Protein AF-A0A534RZV1-F1 (afdb_monomer_lite)

Structure (mmCIF, N/CA/C/O backbone):
data_AF-A0A534RZV1-F1
#
_entry.id   AF-A0A534RZV1-F1
#
loop_
_atom_site.group_PDB
_atom_site.id
_atom_site.type_symbol
_atom_site.label_atom_id
_atom_site.label_alt_id
_atom_site.label_comp_id
_atom_site.label_asym_id
_atom_site.label_entity_id
_atom_site.label_seq_id
_atom_site.pdbx_PDB_ins_code
_atom_site.Cartn_x
_atom_site.Cartn_y
_atom_site.Cartn_z
_atom_site.occupancy
_atom_site.B_iso_or_equiv
_atom_site.auth_seq_id
_atom_site.auth_comp_id
_atom_site.auth_asym_id
_atom_site.auth_atom_id
_atom_site.pdbx_PDB_model_num
ATOM 1 N N . MET A 1 1 ? -0.982 16.365 19.027 1.00 56.72 1 MET A N 1
ATOM 2 C CA . MET A 1 1 ? -0.603 15.144 18.285 1.00 56.72 1 MET A CA 1
ATOM 3 C C . MET A 1 1 ? -1.183 13.955 19.039 1.00 56.72 1 MET A C 1
ATOM 5 O O . MET A 1 1 ? -1.059 13.941 20.257 1.00 56.72 1 MET A O 1
ATOM 9 N N . GLN A 1 2 ? -1.914 13.058 18.373 1.00 68.00 2 GLN A N 1
ATOM 10 C CA . GLN A 1 2 ? -2.578 11.914 19.020 1.00 68.00 2 GLN A CA 1
ATOM 11 C C . GLN A 1 2 ? -1.588 10.750 19.176 1.00 68.00 2 GLN A C 1
ATOM 13 O O . GLN A 1 2 ? -0.713 10.591 18.329 1.00 68.00 2 GLN A O 1
ATOM 18 N N . SER A 1 3 ? -1.696 9.961 20.251 1.00 84.69 3 SER A N 1
ATOM 19 C CA . SER A 1 3 ? -0.861 8.762 20.416 1.00 84.69 3 SER A CA 1
ATOM 20 C C . SER A 1 3 ? -1.312 7.641 19.473 1.00 84.69 3 SER A C 1
ATOM 22 O O . SER A 1 3 ? -2.460 7.638 19.017 1.00 84.69 3 SER A O 1
ATOM 24 N N . LEU A 1 4 ? -0.438 6.662 19.222 1.00 84.75 4 LEU A N 1
ATOM 25 C CA . LEU A 1 4 ? -0.773 5.483 18.419 1.00 84.75 4 LEU A CA 1
ATOM 26 C C . LEU A 1 4 ? -1.978 4.733 19.004 1.00 84.75 4 LEU A C 1
ATOM 28 O O . LEU A 1 4 ? -2.911 4.394 18.285 1.00 84.75 4 LEU A O 1
ATOM 32 N N . GLU A 1 5 ? -2.000 4.536 20.322 1.00 87.44 5 GLU A N 1
ATOM 33 C CA . GLU A 1 5 ? -3.098 3.858 21.014 1.00 87.44 5 GLU A CA 1
ATOM 34 C C . GLU A 1 5 ? -4.413 4.627 20.869 1.00 87.44 5 GLU A C 1
ATOM 36 O O . GLU A 1 5 ? -5.471 4.020 20.724 1.00 87.44 5 GLU A O 1
ATOM 41 N N . THR A 1 6 ? -4.350 5.961 20.887 1.00 88.94 6 THR A N 1
ATOM 42 C CA . THR A 1 6 ? -5.527 6.820 20.706 1.00 88.94 6 THR A CA 1
ATOM 43 C C . THR A 1 6 ? -6.086 6.680 19.293 1.00 88.94 6 THR A C 1
ATOM 45 O O . THR A 1 6 ? -7.295 6.538 19.131 1.00 88.94 6 THR A O 1
ATOM 48 N N . LEU A 1 7 ? -5.216 6.677 18.278 1.00 89.25 7 LEU A N 1
ATOM 49 C CA . LEU A 1 7 ? -5.616 6.503 16.881 1.00 89.25 7 LEU A CA 1
ATOM 50 C C . LEU A 1 7 ? -6.242 5.130 16.636 1.00 89.25 7 LEU A C 1
ATOM 52 O O . LEU A 1 7 ? -7.315 5.058 16.040 1.00 89.25 7 LEU A O 1
ATOM 56 N N . ILE A 1 8 ? -5.619 4.063 17.142 1.00 92.00 8 ILE A N 1
ATOM 57 C CA . ILE A 1 8 ? -6.137 2.695 17.010 1.00 92.00 8 ILE A CA 1
ATOM 58 C C . ILE A 1 8 ? -7.509 2.583 17.684 1.00 92.00 8 ILE A C 1
ATOM 60 O O . ILE A 1 8 ? -8.453 2.120 17.060 1.00 92.00 8 ILE A O 1
ATOM 64 N N . ARG A 1 9 ? -7.664 3.073 18.923 1.00 91.94 9 ARG A N 1
ATOM 65 C CA . ARG A 1 9 ? -8.949 3.018 19.650 1.00 91.94 9 ARG A CA 1
ATOM 66 C C . ARG A 1 9 ? -10.064 3.845 19.013 1.00 91.94 9 ARG A C 1
ATOM 68 O O . ARG A 1 9 ? -11.230 3.561 19.258 1.00 91.94 9 ARG A O 1
ATOM 75 N N . ALA A 1 10 ? -9.715 4.887 18.263 1.00 93.88 10 ALA A N 1
ATOM 76 C CA . ALA A 1 10 ? -10.667 5.757 17.578 1.00 93.88 10 ALA A CA 1
ATOM 77 C C . ALA A 1 10 ? -11.030 5.273 16.163 1.00 93.88 10 ALA A C 1
ATOM 79 O O . ALA A 1 10 ? -11.755 5.982 15.465 1.00 93.88 10 ALA A O 1
ATOM 80 N N . SER A 1 11 ? -10.502 4.122 15.737 1.00 96.38 11 SER A N 1
ATOM 81 C CA . SER A 1 11 ? -10.675 3.577 14.391 1.00 96.38 11 SER A CA 1
ATOM 82 C C . SER A 1 11 ? -11.307 2.189 14.453 1.00 96.38 11 SER A C 1
ATOM 84 O O . SER A 1 11 ? -11.124 1.457 15.424 1.00 96.38 11 SER A O 1
ATOM 86 N N . SER A 1 12 ? -12.041 1.822 13.407 1.00 97.56 12 SER A N 1
ATOM 87 C CA . SER A 1 12 ? -12.763 0.547 13.321 1.00 97.56 12 SER A CA 1
ATOM 88 C C . SER A 1 12 ? -12.210 -0.357 12.226 1.00 97.56 12 SER A C 1
ATOM 90 O O . SER A 1 12 ? -12.222 -1.582 12.370 1.00 97.56 12 SER A O 1
ATOM 92 N N . ARG A 1 13 ? -11.733 0.221 11.115 1.00 98.38 13 ARG A N 1
ATOM 93 C CA . ARG A 1 13 ? -11.279 -0.540 9.951 1.00 98.38 13 ARG A CA 1
ATOM 94 C C . ARG A 1 13 ? -10.118 0.159 9.248 1.00 98.38 13 ARG A C 1
ATOM 96 O O . ARG A 1 13 ? -10.266 1.266 8.738 1.00 98.38 13 ARG A O 1
ATOM 103 N N . ALA A 1 14 ? -8.974 -0.509 9.173 1.00 98.31 14 ALA A N 1
ATOM 104 C CA . ALA A 1 14 ? -7.764 0.046 8.578 1.00 98.31 14 ALA A CA 1
ATOM 105 C C . ALA A 1 14 ? -7.584 -0.356 7.105 1.00 98.31 14 ALA A C 1
ATOM 107 O O . ALA A 1 14 ? -7.805 -1.508 6.742 1.00 98.31 14 ALA A O 1
ATOM 108 N N . LEU A 1 15 ? -7.114 0.568 6.271 1.00 98.56 15 LEU A N 1
ATOM 109 C CA . LEU A 1 15 ? -6.465 0.264 4.999 1.00 98.56 15 LEU A CA 1
ATOM 110 C C . LEU A 1 15 ? -4.953 0.219 5.245 1.00 98.56 15 LEU A C 1
ATOM 112 O O . LEU A 1 15 ? -4.359 1.242 5.585 1.00 98.56 15 LEU A O 1
ATOM 116 N N . VAL A 1 16 ? -4.342 -0.959 5.112 1.00 98.25 16 VAL A N 1
ATOM 117 C CA . VAL A 1 16 ? -2.917 -1.184 5.399 1.00 98.25 16 VAL A CA 1
ATOM 118 C C . VAL A 1 16 ? -2.186 -1.490 4.102 1.00 98.25 16 VAL A C 1
ATOM 120 O O . VAL A 1 16 ? -2.448 -2.512 3.476 1.00 98.25 16 VAL A O 1
ATOM 123 N N . VAL A 1 17 ? -1.281 -0.603 3.702 1.00 97.81 17 VAL A N 1
ATOM 124 C CA . VAL A 1 17 ? -0.641 -0.596 2.386 1.00 97.81 17 VAL A CA 1
ATOM 125 C C . VAL A 1 17 ? 0.858 -0.828 2.531 1.00 97.81 17 VAL A C 1
ATOM 127 O O . VAL A 1 17 ? 1.519 -0.089 3.257 1.00 97.81 17 VAL A O 1
ATOM 130 N N . GLY A 1 18 ? 1.392 -1.823 1.822 1.00 95.69 18 GLY A N 1
ATOM 131 C CA . GLY A 1 18 ? 2.828 -1.917 1.555 1.00 95.69 18 GLY A CA 1
ATOM 132 C C . GLY A 1 18 ? 3.219 -0.868 0.517 1.00 95.69 18 GLY A C 1
ATOM 133 O O . GLY A 1 18 ? 2.641 -0.862 -0.568 1.00 95.69 18 GLY A O 1
ATOM 134 N N . VAL A 1 19 ? 4.110 0.060 0.865 1.00 91.44 19 VAL A N 1
ATOM 135 C CA . VAL A 1 19 ? 4.363 1.257 0.037 1.00 91.44 19 VAL A CA 1
ATOM 136 C C . VAL A 1 19 ? 5.506 1.090 -0.961 1.00 91.44 19 VAL A C 1
ATOM 138 O O . VAL A 1 19 ? 5.570 1.874 -1.904 1.00 91.44 19 VAL A O 1
ATOM 141 N N . GLY A 1 20 ? 6.345 0.069 -0.793 1.00 84.00 20 GLY A N 1
ATOM 142 C CA . GLY A 1 20 ? 7.356 -0.334 -1.760 1.00 84.00 20 GLY A CA 1
ATOM 143 C C . GLY A 1 20 ? 6.846 -1.359 -2.779 1.00 84.00 20 GLY A C 1
ATOM 144 O O . GLY A 1 20 ? 5.722 -1.869 -2.715 1.00 84.00 20 GLY A O 1
ATOM 145 N N . GLY A 1 21 ? 7.690 -1.660 -3.768 1.00 77.69 21 GLY A N 1
ATOM 146 C CA . GLY A 1 21 ? 7.374 -2.589 -4.853 1.00 77.69 21 GLY A CA 1
ATOM 147 C C . GLY A 1 21 ? 7.801 -4.043 -4.603 1.00 77.69 21 GLY A C 1
ATOM 148 O O . GLY A 1 21 ? 8.886 -4.337 -4.089 1.00 77.69 21 GLY A O 1
ATOM 149 N N . GLY A 1 22 ? 6.991 -4.990 -5.087 1.00 69.75 22 GLY A N 1
ATOM 150 C CA . GLY A 1 22 ? 7.385 -6.394 -5.239 1.00 69.75 22 GLY A CA 1
ATOM 151 C C . GLY A 1 22 ? 7.603 -7.185 -3.945 1.00 69.75 22 GLY A C 1
ATOM 152 O O . GLY A 1 22 ? 8.455 -8.077 -3.926 1.00 69.75 22 GLY A O 1
ATOM 153 N N . GLY A 1 23 ? 6.873 -6.873 -2.871 1.00 83.12 23 GLY A N 1
ATOM 154 C CA . GLY A 1 23 ? 6.861 -7.712 -1.665 1.00 83.12 23 GLY A CA 1
ATOM 155 C C . GLY A 1 23 ? 6.361 -7.047 -0.385 1.00 83.12 23 GLY A C 1
ATOM 156 O O . GLY A 1 23 ? 5.965 -7.756 0.542 1.00 83.12 23 GLY A O 1
ATOM 157 N N . ASP A 1 24 ? 6.322 -5.718 -0.329 1.00 90.81 24 ASP A N 1
ATOM 158 C CA . ASP A 1 24 ? 5.988 -4.959 0.884 1.00 90.81 24 ASP A CA 1
ATOM 159 C C . ASP A 1 24 ? 4.619 -5.291 1.469 1.00 90.81 24 ASP A C 1
ATOM 161 O O . ASP A 1 24 ? 4.426 -5.243 2.684 1.00 90.81 24 ASP A O 1
ATOM 165 N N . VAL A 1 25 ? 3.683 -5.724 0.622 1.00 93.50 25 VAL A N 1
ATOM 166 C CA . VAL A 1 25 ? 2.371 -6.238 1.029 1.00 93.50 25 VAL A CA 1
ATOM 167 C C . VAL A 1 25 ? 2.466 -7.349 2.094 1.00 93.50 25 VAL A C 1
ATOM 169 O O . VAL A 1 25 ? 1.595 -7.469 2.958 1.00 93.50 25 VAL A O 1
ATOM 172 N N . VAL A 1 26 ? 3.548 -8.136 2.105 1.00 92.19 26 VAL A N 1
ATOM 173 C CA . VAL A 1 26 ? 3.800 -9.167 3.126 1.00 92.19 26 VAL A CA 1
ATOM 174 C C . VAL A 1 26 ? 4.173 -8.536 4.470 1.00 92.19 26 VAL A C 1
ATOM 176 O O . VAL A 1 26 ? 3.662 -8.957 5.509 1.00 92.19 26 VAL A O 1
ATOM 179 N N . GLY A 1 27 ? 5.023 -7.504 4.467 1.00 90.75 27 GLY A N 1
ATOM 180 C CA . GLY A 1 27 ? 5.346 -6.736 5.674 1.00 90.75 27 GLY A CA 1
ATOM 181 C C . GLY A 1 27 ? 4.128 -5.977 6.203 1.00 90.75 27 GLY A C 1
ATOM 182 O O . GLY A 1 27 ? 3.857 -5.982 7.406 1.00 90.75 27 GLY A O 1
ATOM 183 N N . ALA A 1 28 ? 3.322 -5.420 5.298 1.00 95.25 28 ALA A N 1
ATOM 184 C CA . ALA A 1 28 ? 2.056 -4.778 5.621 1.00 95.25 28 ALA A CA 1
ATOM 185 C C . ALA A 1 28 ? 1.073 -5.739 6.308 1.00 95.25 28 ALA A C 1
ATOM 187 O O . ALA A 1 28 ? 0.410 -5.343 7.270 1.00 95.25 28 ALA A O 1
ATOM 188 N N . LEU A 1 29 ? 1.025 -7.017 5.901 1.00 96.12 29 LEU A N 1
ATOM 189 C CA . LEU A 1 29 ? 0.179 -8.019 6.556 1.00 96.12 29 LEU A CA 1
ATOM 190 C C . LEU A 1 29 ? 0.541 -8.200 8.037 1.00 96.12 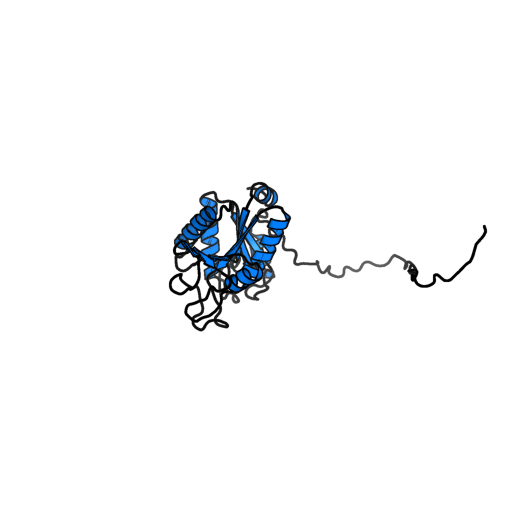29 LEU A C 1
ATOM 192 O O . LEU A 1 29 ? -0.363 -8.354 8.858 1.00 96.12 29 LEU A O 1
ATOM 196 N N . ALA A 1 30 ? 1.824 -8.156 8.410 1.00 94.19 30 ALA A N 1
ATOM 197 C CA . ALA A 1 30 ? 2.225 -8.279 9.813 1.00 94.19 30 ALA A CA 1
ATOM 198 C C . ALA A 1 30 ? 1.620 -7.153 10.671 1.00 94.19 30 ALA A C 1
ATOM 200 O O . ALA A 1 30 ? 1.046 -7.416 11.732 1.00 94.19 30 ALA A O 1
ATOM 201 N N . THR A 1 31 ? 1.663 -5.911 10.179 1.00 94.25 31 THR A N 1
ATOM 202 C CA . THR A 1 31 ? 1.007 -4.776 10.842 1.00 94.25 31 THR A CA 1
ATOM 203 C C . THR A 1 31 ? -0.514 -4.906 10.819 1.00 94.25 31 THR A C 1
ATOM 205 O O . THR A 1 31 ? -1.166 -4.640 11.827 1.00 94.25 31 THR A O 1
ATOM 208 N N . ALA A 1 32 ? -1.098 -5.361 9.712 1.00 96.69 32 ALA A N 1
ATOM 209 C CA . ALA A 1 32 ? -2.539 -5.566 9.612 1.00 96.69 32 ALA A CA 1
ATOM 210 C C . ALA A 1 32 ? -3.051 -6.584 10.647 1.00 96.69 32 ALA A C 1
ATOM 212 O O . ALA A 1 32 ? -4.044 -6.326 11.323 1.00 96.69 32 ALA A O 1
ATOM 213 N N . ARG A 1 33 ? -2.325 -7.691 10.855 1.00 96.75 33 ARG A N 1
ATOM 214 C CA . ARG A 1 33 ? -2.636 -8.688 11.895 1.00 96.75 33 ARG A CA 1
ATOM 215 C C . ARG A 1 33 ? -2.477 -8.142 13.308 1.00 96.75 33 ARG A C 1
ATOM 217 O O . ARG A 1 33 ? -3.237 -8.521 14.194 1.00 96.75 33 ARG A O 1
ATOM 224 N N . PHE A 1 34 ? -1.533 -7.229 13.532 1.00 95.06 34 PHE A N 1
ATOM 225 C CA . PHE A 1 34 ? -1.444 -6.522 14.808 1.00 95.06 34 PHE A CA 1
ATOM 226 C C . PHE A 1 34 ? -2.671 -5.627 15.055 1.00 95.06 34 PHE A C 1
ATOM 228 O O . PHE A 1 34 ? -3.230 -5.650 16.149 1.00 95.06 34 PHE A O 1
ATOM 235 N N . LEU A 1 35 ? -3.137 -4.884 14.046 1.00 96.19 35 LEU A N 1
ATOM 236 C CA . LEU A 1 35 ? -4.351 -4.066 14.170 1.00 96.19 35 LEU A CA 1
ATOM 237 C C . LEU A 1 35 ? -5.606 -4.926 14.371 1.00 96.19 35 LEU A C 1
ATOM 239 O O . LEU A 1 35 ? -6.456 -4.577 15.189 1.00 96.19 35 LEU A O 1
ATOM 243 N N . GLU A 1 36 ? -5.681 -6.075 13.697 1.00 96.94 36 GLU A N 1
ATOM 244 C CA . GLU A 1 36 ? -6.723 -7.083 13.914 1.00 96.94 36 GLU A CA 1
ATOM 245 C C . GLU A 1 36 ? -6.715 -7.609 15.350 1.00 96.94 36 GLU A C 1
ATOM 247 O O . GLU A 1 36 ? -7.757 -7.644 16.002 1.00 96.94 36 GLU A O 1
ATOM 252 N N . PHE A 1 37 ? -5.537 -7.928 15.891 1.00 96.38 37 PHE A N 1
ATOM 253 C CA . PHE A 1 37 ? -5.381 -8.297 17.298 1.00 96.38 37 PHE A CA 1
ATOM 254 C C . PHE A 1 37 ? -5.849 -7.181 18.252 1.00 96.38 37 PHE A C 1
ATOM 256 O O . PHE A 1 37 ? -6.392 -7.462 19.319 1.00 96.38 37 PHE A O 1
ATOM 263 N N . CYS A 1 38 ? -5.691 -5.913 17.865 1.00 95.75 38 CYS A N 1
ATOM 264 C CA . CYS A 1 38 ? -6.224 -4.763 18.598 1.00 95.75 38 CYS A CA 1
ATOM 265 C C . CYS A 1 38 ? -7.735 -4.523 18.399 1.00 95.75 38 CYS A C 1
ATOM 267 O O . CYS A 1 38 ? -8.274 -3.605 19.019 1.00 95.75 38 CYS A O 1
ATOM 269 N N . GLY A 1 39 ? -8.419 -5.339 17.591 1.00 96.69 39 GLY A N 1
ATOM 270 C CA . GLY A 1 39 ? -9.870 -5.311 17.390 1.00 96.69 39 GLY A CA 1
ATOM 271 C C . GLY A 1 39 ? -10.350 -4.571 16.139 1.00 96.69 39 GLY A C 1
ATOM 272 O O . GLY A 1 39 ? -11.553 -4.354 16.010 1.00 96.69 39 GLY A O 1
ATOM 273 N N . LEU A 1 40 ? -9.456 -4.173 15.229 1.00 97.81 40 LEU A N 1
ATOM 274 C CA . LEU A 1 40 ? -9.828 -3.480 13.992 1.00 97.81 40 LEU A CA 1
ATOM 275 C C . LEU A 1 40 ? -10.049 -4.483 12.854 1.00 97.81 40 LEU A C 1
ATOM 277 O O . LEU A 1 40 ? -9.298 -5.441 12.695 1.00 97.81 40 LEU A O 1
ATOM 281 N N . GLY A 1 41 ? -11.023 -4.222 11.985 1.00 98.06 41 GLY A N 1
ATOM 282 C CA . GLY A 1 41 ? -11.022 -4.848 10.661 1.00 98.06 41 GLY A CA 1
ATOM 283 C C . GLY A 1 41 ? -9.880 -4.290 9.807 1.00 98.06 41 GLY A C 1
ATOM 284 O O . GLY A 1 41 ? -9.393 -3.187 10.060 1.00 98.06 41 GLY A O 1
ATOM 285 N N . PHE A 1 42 ? -9.477 -4.993 8.750 1.00 98.19 42 PHE A N 1
ATOM 286 C CA . PHE A 1 42 ? -8.527 -4.426 7.795 1.00 98.19 42 PHE A CA 1
ATOM 287 C C . PHE A 1 42 ? -8.839 -4.783 6.342 1.00 98.19 42 PHE A C 1
ATOM 289 O O . PHE A 1 42 ? -9.524 -5.766 6.049 1.00 98.19 42 PHE A O 1
ATOM 296 N N . VAL A 1 43 ? -8.324 -3.951 5.441 1.00 98.44 43 VAL A N 1
ATOM 297 C CA . VAL A 1 43 ? -8.087 -4.262 4.032 1.00 98.44 43 VAL A CA 1
ATOM 298 C C . VAL A 1 43 ? -6.592 -4.141 3.792 1.00 98.44 43 VAL A C 1
ATOM 300 O O . VAL A 1 43 ? -5.974 -3.159 4.202 1.00 98.44 43 VAL A O 1
ATOM 303 N N . LEU A 1 44 ? -6.016 -5.156 3.158 1.00 98.38 44 LEU A N 1
ATOM 304 C CA . LEU A 1 44 ? -4.617 -5.144 2.762 1.00 98.38 44 LEU A CA 1
ATOM 305 C C . LEU A 1 44 ? -4.482 -4.482 1.390 1.00 98.38 44 LEU A C 1
ATOM 307 O O . LEU A 1 44 ? -5.346 -4.655 0.529 1.00 98.38 44 LEU A O 1
ATOM 311 N N . GLY A 1 45 ? -3.390 -3.761 1.182 1.00 97.62 45 GLY A N 1
ATOM 312 C CA . GLY A 1 45 ? -3.032 -3.190 -0.102 1.00 97.62 45 GLY A CA 1
ATOM 313 C C . GLY A 1 45 ? -1.533 -3.196 -0.355 1.00 97.62 45 GLY A C 1
ATOM 314 O O . GLY A 1 45 ? -0.726 -3.401 0.555 1.00 97.62 45 GLY A O 1
ATOM 315 N N . GLY A 1 46 ? -1.179 -2.942 -1.603 1.00 95.94 46 GLY A N 1
ATOM 316 C CA . GLY A 1 46 ? 0.187 -2.794 -2.071 1.00 95.94 46 GLY A CA 1
ATOM 317 C C . GLY A 1 46 ? 0.236 -1.971 -3.351 1.00 95.94 46 GLY A C 1
ATOM 318 O O . GLY A 1 46 ? -0.782 -1.443 -3.818 1.00 95.94 46 GLY A O 1
ATOM 319 N N . LEU A 1 47 ? 1.429 -1.844 -3.914 1.00 94.19 47 LEU A N 1
ATOM 320 C CA . LEU A 1 47 ? 1.624 -1.166 -5.186 1.00 94.19 47 LEU A CA 1
ATOM 321 C C . LEU A 1 47 ? 1.435 -2.126 -6.351 1.00 94.19 47 LEU A C 1
ATOM 323 O O . LEU A 1 47 ? 1.804 -3.291 -6.280 1.00 94.19 47 LEU A O 1
ATOM 327 N N . SER A 1 48 ? 0.953 -1.610 -7.478 1.00 91.81 48 SER A N 1
ATOM 328 C CA . SER A 1 48 ? 0.943 -2.332 -8.752 1.00 91.81 48 SER A CA 1
ATOM 329 C C . SER A 1 48 ? 2.345 -2.467 -9.351 1.00 91.81 48 SER A C 1
ATOM 331 O O . SER A 1 48 ? 2.563 -2.144 -10.509 1.00 91.81 48 SER A O 1
ATOM 333 N N . TRP A 1 49 ? 3.331 -2.929 -8.587 1.00 87.38 49 TRP A N 1
ATOM 334 C CA . TRP A 1 49 ? 4.734 -2.912 -8.987 1.00 87.38 49 TRP A CA 1
ATOM 335 C C . TRP A 1 49 ? 5.354 -4.302 -8.939 1.00 87.38 49 TRP A C 1
ATOM 337 O O . TRP A 1 49 ? 5.485 -4.893 -7.869 1.00 87.38 49 TRP A O 1
ATOM 347 N N . GLU A 1 50 ? 5.868 -4.757 -10.083 1.00 82.88 50 GLU A N 1
ATOM 348 C CA . GLU A 1 50 ? 6.612 -6.014 -10.174 1.00 82.88 50 GLU A CA 1
ATOM 349 C C . GLU A 1 50 ? 8.094 -5.818 -10.503 1.00 82.88 50 GLU A C 1
ATOM 351 O O . GLU A 1 50 ? 8.514 -4.864 -11.173 1.00 82.88 50 GLU A O 1
ATOM 356 N N . ARG A 1 51 ? 8.914 -6.733 -9.974 1.00 73.38 51 ARG A N 1
ATOM 357 C CA . ARG A 1 51 ? 10.378 -6.691 -10.100 1.00 73.38 51 ARG A CA 1
ATOM 358 C C . ARG A 1 51 ? 10.826 -7.328 -11.413 1.00 73.38 51 ARG A C 1
ATOM 360 O O . ARG A 1 51 ? 10.229 -8.289 -11.885 1.00 73.38 51 ARG A O 1
ATOM 367 N N . ASN A 1 52 ? 11.969 -6.872 -11.929 1.00 59.81 52 ASN A N 1
ATOM 368 C CA . ASN A 1 52 ? 12.578 -7.375 -13.174 1.00 59.81 52 ASN A CA 1
ATOM 369 C C . ASN A 1 52 ? 12.863 -8.892 -13.152 1.00 59.81 52 ASN A C 1
ATOM 371 O O . ASN A 1 52 ? 12.957 -9.540 -14.184 1.00 59.81 52 ASN A O 1
ATOM 375 N N . VAL A 1 53 ? 13.002 -9.478 -11.958 1.00 62.12 53 VAL A N 1
ATOM 376 C CA . VAL A 1 53 ? 13.187 -10.929 -11.789 1.00 62.12 53 VAL A CA 1
ATOM 377 C C . VAL A 1 53 ? 11.945 -11.716 -12.227 1.00 62.12 53 VAL A C 1
ATOM 379 O O . VAL A 1 53 ? 12.072 -12.848 -12.685 1.00 62.12 53 VAL A O 1
ATOM 382 N N . TYR A 1 54 ? 10.759 -11.124 -12.084 1.00 59.22 54 TYR A N 1
ATOM 383 C CA . TYR A 1 54 ? 9.479 -11.775 -12.349 1.00 59.22 54 TYR A CA 1
ATOM 384 C C . TYR A 1 54 ? 8.803 -11.268 -13.620 1.00 59.22 54 TYR A C 1
ATOM 386 O O . TYR A 1 54 ? 8.058 -12.027 -14.237 1.00 59.22 54 TYR A O 1
ATOM 394 N N . ASP A 1 55 ? 9.067 -10.024 -14.028 1.00 64.12 55 ASP A N 1
ATOM 395 C CA . ASP A 1 55 ? 8.410 -9.410 -15.176 1.00 64.12 55 ASP A CA 1
ATOM 396 C C . ASP A 1 55 ? 9.417 -8.808 -16.176 1.00 64.12 55 ASP A C 1
ATOM 398 O O . ASP A 1 55 ? 10.285 -8.031 -15.770 1.00 64.12 55 ASP A O 1
ATOM 402 N N . PRO A 1 56 ? 9.287 -9.111 -17.486 1.00 65.81 56 PRO A N 1
ATOM 403 C CA . PRO A 1 56 ? 10.143 -8.553 -18.536 1.00 65.81 56 PRO A CA 1
ATOM 404 C C . PRO A 1 56 ? 10.052 -7.023 -18.703 1.00 65.81 56 PRO A C 1
ATOM 406 O O . PRO A 1 56 ? 10.906 -6.440 -19.368 1.00 65.81 56 PRO A O 1
ATOM 409 N N . SER A 1 57 ? 9.042 -6.361 -18.133 1.00 73.62 57 SER A N 1
ATOM 410 C CA . SER A 1 57 ? 8.844 -4.908 -18.196 1.00 73.62 57 SER A CA 1
ATOM 411 C C . SER A 1 57 ? 8.831 -4.278 -16.793 1.00 73.62 57 SER A C 1
ATOM 413 O O . SER A 1 57 ? 7.797 -3.754 -16.393 1.00 73.62 57 SER A O 1
ATOM 415 N N . PRO A 1 58 ? 9.910 -4.303 -15.998 1.00 71.62 58 PRO A N 1
ATOM 416 C CA . PRO A 1 58 ? 9.874 -3.895 -14.587 1.00 71.62 58 PRO A CA 1
ATOM 417 C C . PRO A 1 58 ? 9.280 -2.499 -14.354 1.00 71.62 58 PRO A C 1
ATOM 419 O O . PRO A 1 58 ? 9.463 -1.599 -15.173 1.00 71.62 58 PRO A O 1
ATOM 422 N N . GLY A 1 59 ? 8.614 -2.308 -13.213 1.00 80.69 59 GLY A N 1
ATOM 423 C CA . GLY A 1 59 ? 8.084 -1.002 -12.811 1.00 80.69 59 GLY A CA 1
ATOM 424 C C . GLY A 1 59 ? 6.601 -1.006 -12.432 1.00 80.69 59 GLY A C 1
ATOM 425 O O . GLY A 1 59 ? 5.974 -2.069 -12.375 1.00 80.69 59 GLY A O 1
ATOM 426 N N . PRO A 1 60 ? 6.032 0.187 -12.184 1.00 87.56 60 PRO A N 1
ATOM 427 C CA . PRO A 1 60 ? 4.635 0.333 -11.813 1.00 87.56 60 PRO A CA 1
ATOM 428 C C . PRO A 1 60 ? 3.728 0.038 -13.013 1.00 87.56 60 PRO A C 1
ATOM 430 O O . PRO A 1 60 ? 3.966 0.496 -14.133 1.00 87.56 60 PRO A O 1
ATOM 433 N N . ARG A 1 61 ? 2.662 -0.715 -12.771 1.00 91.25 61 ARG A N 1
ATOM 434 C CA . ARG A 1 61 ? 1.663 -1.148 -13.743 1.00 91.25 61 ARG A CA 1
ATOM 435 C C . ARG A 1 61 ? 0.464 -0.237 -13.702 1.00 91.25 61 ARG A C 1
ATOM 437 O O . ARG A 1 61 ? -0.061 0.071 -12.632 1.00 91.25 61 ARG A O 1
ATOM 444 N N . LYS A 1 62 ? 0.002 0.122 -14.893 1.00 94.12 62 LYS A N 1
ATOM 445 C CA . LYS A 1 62 ? -1.245 0.849 -15.063 1.00 94.12 62 LYS A CA 1
ATOM 446 C C . LYS A 1 62 ? -2.411 -0.121 -15.064 1.00 94.12 62 LYS A C 1
ATOM 448 O O . LYS A 1 62 ? -2.258 -1.319 -15.320 1.00 94.12 62 LYS A O 1
ATOM 453 N N . LEU A 1 63 ? -3.605 0.427 -14.874 1.00 94.94 63 LEU A N 1
ATOM 454 C CA . LEU A 1 63 ? -4.838 -0.336 -15.026 1.00 94.94 63 LEU A CA 1
ATOM 455 C C . LEU A 1 63 ? -4.960 -0.963 -16.427 1.00 94.94 63 LEU A C 1
ATOM 457 O O . LEU A 1 63 ? -5.451 -2.079 -16.547 1.00 94.94 63 LEU A O 1
ATOM 461 N N . SER A 1 64 ? -4.480 -0.273 -17.470 1.00 94.19 64 SER A N 1
ATOM 462 C CA . SER A 1 64 ? -4.474 -0.783 -18.850 1.00 94.19 64 SER A CA 1
ATOM 463 C C . SER A 1 64 ? -3.661 -2.058 -19.026 1.00 94.19 64 SER A C 1
ATOM 465 O O . SER A 1 64 ? -3.967 -2.828 -19.925 1.00 94.19 64 SER A O 1
ATOM 467 N N . ASP A 1 65 ? -2.665 -2.266 -18.165 1.00 93.12 65 ASP A N 1
ATOM 468 C CA . ASP A 1 65 ? -1.698 -3.358 -18.264 1.00 93.12 65 ASP A CA 1
ATOM 469 C C . ASP A 1 65 ? -2.060 -4.511 -17.311 1.00 93.12 65 ASP A C 1
ATOM 471 O O . ASP A 1 65 ? -1.237 -5.392 -17.044 1.00 93.12 65 ASP A O 1
ATOM 475 N N . THR A 1 66 ? -3.264 -4.465 -16.727 1.00 94.38 66 THR A N 1
ATOM 476 C CA . THR A 1 66 ? -3.705 -5.318 -15.622 1.00 94.38 66 THR A CA 1
ATOM 477 C C . THR A 1 66 ? -5.029 -6.008 -15.950 1.00 94.38 66 THR A C 1
ATOM 479 O O . THR A 1 66 ? -5.996 -5.390 -16.391 1.00 94.38 66 THR A O 1
ATOM 482 N N . ARG A 1 67 ? -5.106 -7.312 -15.673 1.00 95.81 67 ARG A N 1
ATOM 483 C CA . ARG A 1 67 ? -6.262 -8.175 -15.945 1.00 95.81 67 ARG A CA 1
ATOM 484 C C . ARG A 1 67 ? -6.912 -8.686 -14.665 1.00 95.81 67 ARG A C 1
ATOM 486 O O . ARG A 1 67 ? -6.258 -8.846 -13.638 1.00 95.81 67 ARG A O 1
ATOM 493 N N . ASN A 1 68 ? -8.200 -9.021 -14.769 1.00 96.38 68 ASN A N 1
ATOM 494 C CA . ASN A 1 68 ? -9.008 -9.667 -13.725 1.00 96.38 68 ASN A CA 1
ATOM 495 C C . ASN A 1 68 ? -9.069 -8.895 -12.399 1.00 96.38 68 ASN A C 1
ATOM 497 O O . ASN A 1 68 ? -8.992 -9.485 -11.325 1.00 96.38 68 ASN A O 1
ATOM 501 N N . VAL A 1 69 ? -9.235 -7.577 -12.458 1.00 97.44 69 VAL A N 1
ATOM 502 C CA . VAL A 1 69 ? -9.358 -6.711 -11.275 1.00 97.44 69 VAL A CA 1
ATOM 503 C C . VAL A 1 69 ? -10.752 -6.107 -11.170 1.00 97.44 69 VAL A C 1
ATOM 505 O O . VAL A 1 69 ? -11.479 -6.011 -12.160 1.00 97.44 69 VAL A O 1
ATOM 508 N N . ARG A 1 70 ? -11.145 -5.696 -9.963 1.00 98.19 70 ARG A N 1
ATOM 509 C CA . ARG A 1 70 ? -12.346 -4.881 -9.750 1.00 98.19 70 ARG A CA 1
ATOM 510 C C . ARG A 1 70 ? -11.935 -3.428 -9.555 1.00 98.19 70 ARG A C 1
ATOM 512 O O . ARG A 1 70 ? -11.266 -3.088 -8.588 1.00 98.19 70 ARG A O 1
ATOM 519 N N . ILE A 1 71 ? -12.330 -2.577 -10.489 1.00 98.25 71 ILE A N 1
ATOM 520 C CA . ILE A 1 71 ? -11.909 -1.175 -10.528 1.00 98.25 71 ILE A CA 1
ATOM 521 C C . ILE A 1 71 ? -12.684 -0.375 -9.477 1.00 98.25 71 ILE A C 1
ATOM 523 O O . ILE A 1 71 ? -13.908 -0.478 -9.420 1.00 98.25 71 ILE A O 1
ATOM 527 N N . LEU A 1 72 ? -11.971 0.417 -8.672 1.00 98.12 72 LEU A N 1
ATOM 528 C CA . LEU A 1 72 ? -12.562 1.441 -7.799 1.00 98.12 72 LEU A CA 1
ATOM 529 C C . LEU A 1 72 ? -12.319 2.839 -8.383 1.00 98.12 72 LEU A C 1
ATOM 531 O O . LEU A 1 72 ? -13.211 3.679 -8.414 1.00 98.12 72 LEU A O 1
ATOM 535 N N . HIS A 1 73 ? -11.105 3.063 -8.885 1.00 98.12 73 HIS A N 1
ATOM 536 C CA . HIS A 1 73 ? -10.610 4.315 -9.442 1.00 98.12 73 HIS A CA 1
ATOM 537 C C . HIS A 1 73 ? -9.549 4.019 -10.525 1.00 98.12 73 HIS A C 1
ATOM 539 O O . HIS A 1 73 ? -8.901 2.972 -10.451 1.00 98.12 73 HIS A O 1
ATOM 545 N N . PRO A 1 74 ? -9.280 4.918 -11.495 1.00 97.19 74 PRO A N 1
ATOM 546 C CA . PRO A 1 74 ? -8.195 4.731 -12.466 1.00 97.19 74 PRO A CA 1
ATOM 547 C C . PRO A 1 74 ? -6.811 4.451 -11.860 1.00 97.19 74 PRO A C 1
ATOM 549 O O . PRO A 1 74 ? -5.991 3.829 -12.523 1.00 97.19 74 PRO A O 1
ATOM 552 N N . PHE A 1 75 ? -6.575 4.873 -10.611 1.00 97.62 75 PHE A N 1
ATOM 553 C CA . PHE A 1 75 ? -5.316 4.657 -9.881 1.00 97.62 75 PHE A CA 1
ATOM 554 C C . PHE A 1 75 ? -5.437 3.740 -8.650 1.00 97.62 75 PHE A C 1
ATOM 556 O O . PHE A 1 75 ? -4.496 3.634 -7.866 1.00 97.62 75 PHE A O 1
ATOM 563 N N . ALA A 1 76 ? -6.597 3.107 -8.441 1.00 97.88 76 ALA A N 1
ATOM 564 C CA . ALA A 1 76 ? -6.803 2.176 -7.334 1.00 97.88 76 ALA A CA 1
ATOM 565 C C . ALA A 1 76 ? -7.832 1.096 -7.691 1.00 97.88 76 ALA A C 1
ATOM 567 O O . ALA A 1 76 ? -8.971 1.388 -8.065 1.00 97.88 76 ALA A O 1
ATOM 568 N N . TRP A 1 77 ? -7.459 -0.171 -7.558 1.00 97.88 77 TRP A N 1
ATOM 569 C CA . TRP A 1 77 ? -8.329 -1.295 -7.907 1.00 97.88 77 TRP A CA 1
ATOM 570 C C . TRP A 1 77 ? -8.069 -2.504 -7.019 1.00 97.88 77 TRP A C 1
ATOM 572 O O . TRP A 1 77 ? -7.037 -2.617 -6.376 1.00 97.88 77 TRP A O 1
ATOM 582 N N . MET A 1 78 ? -9.019 -3.427 -6.977 1.00 98.38 78 MET A N 1
ATOM 583 C CA . MET A 1 78 ? -8.949 -4.620 -6.147 1.00 98.38 78 MET A CA 1
ATOM 584 C C . MET A 1 78 ? -8.431 -5.804 -6.963 1.00 98.38 78 MET A C 1
ATOM 586 O O . MET A 1 78 ? -9.063 -6.232 -7.936 1.00 98.38 78 MET A O 1
ATOM 590 N N . ALA A 1 79 ? -7.275 -6.320 -6.555 1.00 97.56 79 ALA A N 1
ATOM 591 C CA . ALA A 1 79 ? -6.695 -7.560 -7.034 1.00 97.56 79 ALA A CA 1
ATOM 592 C C . ALA A 1 79 ? -7.402 -8.769 -6.431 1.00 97.56 79 ALA A C 1
ATOM 594 O O . ALA A 1 79 ? -7.663 -8.843 -5.230 1.00 97.56 79 ALA A O 1
ATOM 595 N N . LYS A 1 80 ? -7.643 -9.750 -7.287 1.00 97.69 80 LYS A N 1
ATOM 596 C CA . LYS A 1 80 ? -8.117 -11.090 -6.972 1.00 97.69 80 LYS A CA 1
ATOM 597 C C . LYS A 1 80 ? -6.947 -12.070 -7.037 1.00 97.69 80 LYS A C 1
ATOM 599 O O . LYS A 1 80 ? -5.846 -11.736 -7.481 1.00 97.69 80 LYS A O 1
ATOM 604 N N . ALA A 1 81 ? -7.217 -13.310 -6.640 1.00 97.56 81 ALA A N 1
ATOM 605 C CA . ALA A 1 81 ? -6.261 -14.414 -6.711 1.00 97.56 81 ALA A CA 1
ATOM 606 C C . ALA A 1 81 ? -5.723 -14.670 -8.135 1.00 97.56 81 ALA A C 1
ATOM 608 O O . ALA A 1 81 ? -4.604 -15.154 -8.295 1.00 97.56 81 ALA A O 1
ATOM 609 N N . ASP A 1 82 ? -6.517 -14.346 -9.158 1.00 97.12 82 ASP A N 1
ATOM 610 C CA . ASP A 1 82 ? -6.229 -14.556 -10.576 1.00 97.12 82 ASP A CA 1
ATOM 611 C C . ASP A 1 82 ? -5.869 -13.269 -11.339 1.00 97.12 82 ASP A C 1
ATOM 613 O O . ASP A 1 82 ? -5.746 -13.303 -12.570 1.00 97.12 82 ASP A O 1
ATOM 617 N N . SER A 1 83 ? -5.686 -12.144 -10.636 1.00 96.56 83 SER A N 1
ATOM 618 C CA . SER A 1 83 ? -5.213 -10.906 -11.260 1.00 96.56 83 SER A CA 1
ATOM 619 C C . SER A 1 83 ? -3.771 -11.041 -11.730 1.00 96.56 83 SER A C 1
ATOM 621 O O . SER A 1 83 ? -2.925 -11.633 -11.059 1.00 96.56 83 SER A O 1
ATOM 623 N N . GLN A 1 84 ? -3.508 -10.508 -12.917 1.00 94.75 84 GLN A N 1
ATOM 624 C CA . GLN A 1 84 ? -2.230 -10.644 -13.607 1.00 94.75 84 GLN A CA 1
ATOM 625 C C . GLN A 1 84 ? -1.924 -9.382 -14.401 1.00 94.75 84 GLN A C 1
ATOM 627 O O . GLN A 1 84 ? -2.831 -8.636 -14.772 1.00 94.75 84 GLN A O 1
ATOM 632 N N . THR A 1 85 ? -0.653 -9.174 -14.705 1.00 91.56 85 THR A N 1
ATOM 633 C CA . THR A 1 85 ? -0.230 -8.256 -15.756 1.00 91.56 85 THR A CA 1
ATOM 634 C C . THR A 1 85 ? -0.651 -8.792 -17.128 1.00 91.56 85 THR A C 1
ATOM 636 O O . THR A 1 85 ? -0.954 -9.977 -17.304 1.00 91.56 85 THR A O 1
ATOM 639 N N . ASP A 1 86 ? -0.605 -7.941 -18.148 1.00 89.12 86 ASP A N 1
ATOM 640 C CA . ASP A 1 86 ? -0.840 -8.347 -19.536 1.00 89.12 86 ASP A CA 1
ATOM 641 C C . ASP A 1 86 ? 0.153 -9.388 -20.070 1.00 89.12 86 ASP A C 1
ATOM 643 O O . ASP A 1 86 ? -0.159 -10.108 -21.024 1.00 89.12 86 ASP A O 1
ATOM 647 N N . THR A 1 87 ? 1.323 -9.491 -19.437 1.00 87.56 87 THR A N 1
ATOM 648 C CA . THR A 1 87 ? 2.362 -10.485 -19.729 1.00 87.56 87 THR A CA 1
ATOM 649 C C . THR A 1 87 ? 2.131 -11.821 -19.011 1.00 87.56 87 THR A C 1
ATOM 651 O O . THR A 1 87 ? 2.900 -12.758 -19.215 1.00 87.56 87 THR A O 1
ATOM 654 N N . GLY A 1 88 ? 1.061 -11.946 -18.215 1.00 89.62 88 GLY A N 1
ATOM 655 C CA . GLY A 1 88 ? 0.701 -13.171 -17.490 1.00 89.62 88 GLY A CA 1
ATOM 656 C C . GLY A 1 88 ? 1.420 -13.345 -16.148 1.00 89.62 88 GLY A C 1
ATOM 657 O O . GLY A 1 88 ? 1.430 -14.442 -15.587 1.00 89.62 88 GLY A O 1
ATOM 658 N N . VAL A 1 89 ? 2.042 -12.283 -15.628 1.00 90.38 89 VAL A N 1
ATOM 659 C CA . VAL A 1 89 ? 2.718 -12.296 -14.325 1.00 90.38 89 VAL A CA 1
ATOM 660 C C . VAL A 1 89 ? 1.697 -11.999 -13.233 1.00 90.38 89 VAL A C 1
ATOM 662 O O . VAL A 1 89 ? 0.921 -11.054 -13.333 1.00 90.38 89 VAL A O 1
ATOM 665 N N . TYR A 1 90 ? 1.681 -12.812 -12.180 1.00 92.38 90 TYR A N 1
ATOM 666 C CA . TYR A 1 90 ? 0.840 -12.563 -11.010 1.00 92.38 90 TYR A CA 1
ATOM 667 C C . TYR A 1 90 ? 1.504 -11.543 -10.101 1.00 92.38 90 TYR A C 1
ATOM 669 O O . TYR A 1 90 ? 2.688 -11.696 -9.799 1.00 92.38 90 TYR A O 1
ATOM 677 N N . PHE A 1 91 ? 0.722 -10.594 -9.593 1.00 92.44 91 PHE A N 1
ATOM 678 C CA . PHE A 1 91 ? 1.212 -9.663 -8.587 1.00 92.44 91 PHE A CA 1
ATOM 679 C C . PHE A 1 91 ? 1.502 -10.379 -7.264 1.00 92.44 91 PHE A C 1
ATOM 681 O O . PHE A 1 91 ? 0.821 -11.359 -6.918 1.00 92.44 91 PHE A O 1
ATOM 688 N N . ALA A 1 92 ? 2.438 -9.856 -6.473 1.00 92.75 92 ALA A N 1
ATOM 689 C CA . ALA A 1 92 ? 2.577 -10.242 -5.069 1.00 92.75 92 ALA A CA 1
ATOM 690 C C . ALA A 1 92 ? 1.224 -10.130 -4.336 1.00 92.75 92 ALA A C 1
ATOM 692 O O . ALA A 1 92 ? 0.809 -11.047 -3.625 1.00 92.75 92 ALA A O 1
ATOM 693 N N . GLU A 1 93 ? 0.471 -9.067 -4.604 1.00 95.88 93 GLU A N 1
ATOM 694 C CA . GLU A 1 93 ? -0.867 -8.804 -4.078 1.00 95.88 93 GLU A CA 1
ATOM 695 C C . GLU A 1 93 ? -1.881 -9.863 -4.519 1.00 95.88 93 GLU A C 1
ATOM 697 O O . GLU A 1 93 ? -2.722 -10.269 -3.720 1.00 95.88 93 GLU A O 1
ATOM 702 N N . SER A 1 94 ? -1.782 -10.387 -5.743 1.00 95.38 94 SER A N 1
ATOM 703 C CA . SER A 1 94 ? -2.632 -11.490 -6.213 1.00 95.38 94 SER A CA 1
ATOM 704 C C . SER A 1 94 ? -2.335 -12.788 -5.467 1.00 95.38 94 SER A C 1
ATOM 706 O O . SER A 1 94 ? -3.250 -13.531 -5.107 1.00 95.38 94 SER A O 1
ATOM 708 N N . ARG A 1 95 ? -1.060 -13.055 -5.159 1.00 95.06 95 ARG A N 1
ATOM 709 C CA . ARG A 1 95 ? -0.676 -14.195 -4.310 1.00 95.06 95 ARG A CA 1
ATOM 710 C C . ARG A 1 95 ? -1.206 -14.032 -2.888 1.00 95.06 95 ARG A C 1
ATOM 712 O O . ARG A 1 95 ? -1.714 -15.000 -2.322 1.00 95.06 95 ARG A O 1
ATOM 719 N N . MET A 1 96 ? -1.155 -12.820 -2.340 1.00 96.38 96 MET A N 1
ATOM 720 C CA . MET A 1 96 ? -1.753 -12.511 -1.039 1.00 96.38 96 MET A CA 1
ATOM 721 C C . MET A 1 96 ? -3.272 -12.665 -1.064 1.00 96.38 96 MET A C 1
ATOM 723 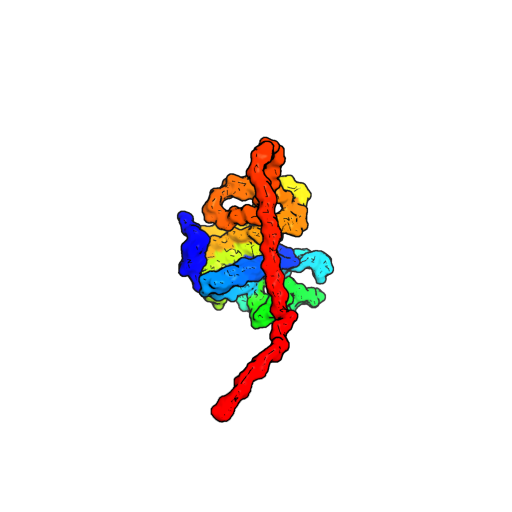O O . MET A 1 96 ? -3.835 -13.253 -0.142 1.00 96.38 96 MET A O 1
ATOM 727 N N . ALA A 1 97 ? -3.927 -12.226 -2.138 1.00 97.38 97 ALA A N 1
ATOM 728 C CA . ALA A 1 97 ? -5.363 -12.377 -2.310 1.00 97.38 97 ALA A CA 1
ATOM 729 C C . ALA A 1 97 ? -5.782 -13.854 -2.316 1.00 97.38 97 ALA A C 1
ATOM 731 O O . ALA A 1 97 ? -6.750 -14.238 -1.658 1.00 97.38 97 ALA A O 1
ATOM 732 N N . ALA A 1 98 ? -5.003 -14.706 -2.991 1.00 97.50 98 ALA A N 1
ATOM 733 C CA . ALA A 1 98 ? -5.194 -16.153 -2.970 1.00 97.50 98 ALA A CA 1
ATOM 734 C C . ALA A 1 98 ? -4.988 -16.748 -1.567 1.00 97.50 98 ALA A C 1
ATOM 736 O O . ALA A 1 98 ? -5.815 -17.531 -1.105 1.00 97.50 98 ALA A O 1
ATOM 737 N N . ALA A 1 99 ? -3.910 -16.364 -0.875 1.00 96.94 99 ALA A N 1
ATOM 738 C CA . ALA A 1 99 ? -3.580 -16.883 0.453 1.00 96.94 99 ALA A CA 1
ATOM 739 C C . ALA A 1 99 ? -4.601 -16.478 1.531 1.00 96.94 99 ALA A C 1
ATOM 741 O O . ALA A 1 99 ? -4.850 -17.239 2.463 1.00 96.94 99 ALA A O 1
ATOM 742 N N . LEU A 1 100 ? -5.184 -15.284 1.408 1.00 96.31 100 LEU A N 1
ATOM 743 C CA . LEU A 1 100 ? -6.151 -14.735 2.360 1.00 96.31 100 LEU A CA 1
ATOM 744 C C . LEU A 1 100 ? -7.610 -15.017 1.978 1.00 96.31 100 LEU A C 1
ATOM 746 O O . LEU A 1 100 ? -8.495 -14.762 2.791 1.00 96.31 100 LEU A O 1
ATOM 750 N N . ALA A 1 101 ? -7.865 -15.524 0.766 1.00 97.06 101 ALA A N 1
ATOM 751 C CA . ALA A 1 101 ? -9.200 -15.639 0.173 1.00 97.06 101 ALA A CA 1
ATOM 752 C C . ALA A 1 101 ? -9.991 -14.312 0.216 1.00 97.06 101 ALA A C 1
ATOM 754 O O . ALA A 1 101 ? -11.199 -14.289 0.455 1.00 97.06 101 ALA A O 1
ATOM 755 N N . GLN A 1 102 ? -9.292 -13.196 0.006 1.00 97.00 102 GLN A N 1
ATOM 756 C CA . GLN A 1 102 ? -9.822 -11.833 0.064 1.00 97.00 102 GLN A CA 1
ATOM 757 C C . GLN A 1 102 ? -9.187 -10.992 -1.040 1.00 97.00 102 GLN A C 1
ATOM 759 O O . GLN A 1 102 ? -8.039 -11.223 -1.400 1.00 97.00 102 GLN A O 1
ATOM 764 N N . GLU A 1 103 ? -9.907 -10.010 -1.578 1.00 98.06 103 GLU A N 1
ATOM 765 C CA . GLU A 1 103 ? -9.301 -9.072 -2.526 1.00 98.06 103 GLU A CA 1
ATOM 766 C C . GLU A 1 103 ? -8.283 -8.156 -1.819 1.00 98.06 103 GLU A C 1
ATOM 768 O O . GLU A 1 103 ? -8.483 -7.765 -0.666 1.00 98.06 103 GLU A O 1
ATOM 773 N N . VAL A 1 104 ? -7.214 -7.783 -2.524 1.00 98.19 104 VAL A N 1
ATOM 774 C CA . VAL A 1 104 ? -6.140 -6.900 -2.033 1.00 98.19 104 VAL A CA 1
ATOM 775 C C . VAL A 1 104 ? -6.110 -5.635 -2.883 1.00 98.19 104 VAL A C 1
ATOM 777 O O . VAL A 1 104 ? -6.209 -5.712 -4.104 1.00 98.19 104 VAL A O 1
ATOM 780 N N . LEU A 1 105 ? -6.002 -4.461 -2.263 1.00 98.31 105 LEU A N 1
ATOM 781 C CA . LEU A 1 105 ? -5.941 -3.198 -2.997 1.00 98.31 105 LEU A CA 1
ATOM 782 C C . LEU A 1 105 ? -4.601 -3.068 -3.739 1.00 98.31 105 LEU A C 1
ATOM 784 O O . LEU A 1 105 ? -3.541 -3.247 -3.151 1.00 98.31 105 LEU A O 1
ATOM 788 N N . LEU A 1 106 ? -4.653 -2.697 -5.011 1.00 97.25 106 LEU A N 1
ATOM 789 C CA . LEU A 1 106 ? -3.519 -2.271 -5.819 1.00 97.25 106 LEU A CA 1
ATOM 790 C C . LEU A 1 106 ? -3.600 -0.765 -6.045 1.00 97.25 106 LEU A C 1
ATOM 792 O O . LEU A 1 106 ? -4.647 -0.249 -6.443 1.00 97.25 106 LEU A O 1
ATOM 796 N N . ILE A 1 107 ? -2.486 -0.080 -5.800 1.00 96.88 107 ILE A N 1
ATOM 797 C CA . ILE A 1 107 ? -2.334 1.361 -6.006 1.00 96.88 107 ILE A CA 1
ATOM 798 C C . ILE A 1 107 ? -1.367 1.609 -7.158 1.00 96.88 107 ILE A C 1
ATOM 800 O O . ILE A 1 107 ? -0.254 1.080 -7.177 1.00 96.88 107 ILE A O 1
ATOM 804 N N . ASP A 1 108 ? -1.794 2.460 -8.086 1.00 94.75 108 ASP A N 1
ATOM 805 C CA . ASP A 1 108 ? -1.003 2.884 -9.233 1.00 94.75 108 ASP A CA 1
ATOM 806 C C . ASP A 1 108 ? -0.383 4.254 -9.008 1.00 94.75 108 ASP A C 1
ATOM 808 O O . ASP A 1 108 ? -1.066 5.278 -8.936 1.00 94.75 108 ASP A O 1
ATOM 812 N N . ILE A 1 109 ? 0.943 4.278 -8.970 1.00 94.25 109 ILE A N 1
ATOM 813 C CA . ILE A 1 109 ? 1.703 5.510 -8.793 1.00 94.25 109 ILE A CA 1
ATOM 814 C C . ILE A 1 109 ? 1.989 6.250 -10.111 1.00 94.25 109 ILE A C 1
ATOM 816 O O . ILE A 1 109 ? 2.555 7.342 -10.078 1.00 94.25 109 ILE A O 1
ATOM 820 N N . ASN A 1 110 ? 1.589 5.718 -11.276 1.00 92.75 110 ASN A N 1
ATOM 821 C CA . ASN A 1 110 ? 1.761 6.395 -12.571 1.00 92.75 110 ASN A CA 1
ATOM 822 C C . ASN A 1 110 ? 0.988 7.724 -12.653 1.00 92.75 110 ASN A C 1
ATOM 824 O O . ASN A 1 110 ? 1.359 8.600 -13.433 1.00 92.75 110 ASN A O 1
ATOM 828 N N . GLY A 1 111 ? -0.063 7.896 -11.845 1.00 90.88 111 GLY A N 1
ATOM 829 C CA . GLY A 1 111 ? -0.785 9.165 -11.693 1.00 90.88 111 GLY A CA 1
ATOM 830 C C . GLY A 1 111 ? -0.054 10.215 -10.848 1.00 90.88 111 GLY A C 1
ATOM 831 O O . GLY A 1 111 ? -0.596 11.296 -10.606 1.00 90.88 111 GLY A O 1
ATOM 832 N N . GLY A 1 112 ? 1.151 9.899 -10.361 1.00 94.62 112 GLY A N 1
ATOM 833 C CA . GLY A 1 112 ? 1.876 10.704 -9.385 1.00 94.62 112 GLY A CA 1
ATOM 834 C C . GLY A 1 112 ? 1.116 10.837 -8.064 1.00 94.62 112 GLY A C 1
ATOM 835 O O . GLY A 1 112 ? 0.136 10.141 -7.801 1.00 94.62 112 GLY A O 1
ATOM 836 N N . THR A 1 113 ? 1.549 11.776 -7.224 1.00 96.12 113 THR A N 1
ATOM 837 C CA . THR A 1 113 ? 0.953 11.992 -5.897 1.00 96.12 113 THR A CA 1
ATOM 838 C C . THR A 1 113 ? -0.543 12.307 -5.966 1.00 96.12 113 THR A C 1
ATOM 840 O O . THR A 1 113 ? -1.302 11.780 -5.162 1.00 96.12 113 THR A O 1
ATOM 843 N N . ALA A 1 114 ? -0.985 13.121 -6.930 1.00 97.00 114 ALA A N 1
ATOM 844 C CA . ALA A 1 114 ? -2.398 13.481 -7.068 1.00 97.00 114 ALA A CA 1
ATOM 845 C C . ALA A 1 114 ? -3.273 12.257 -7.384 1.00 97.00 114 ALA A C 1
ATOM 847 O O . ALA A 1 114 ? -4.261 12.021 -6.695 1.00 97.00 114 ALA A O 1
ATOM 848 N N . GLY A 1 115 ? -2.860 11.433 -8.355 1.00 97.25 115 GLY A N 1
ATOM 849 C CA . GLY A 1 115 ? -3.597 10.221 -8.712 1.00 97.25 115 GLY A CA 1
ATOM 850 C C . GLY A 1 115 ? -3.677 9.210 -7.567 1.00 97.25 115 GLY A C 1
ATOM 851 O O . GLY A 1 115 ? -4.736 8.622 -7.345 1.00 97.25 115 GLY A O 1
ATOM 852 N N . VAL A 1 116 ? -2.591 9.057 -6.801 1.00 97.62 116 VAL A N 1
ATOM 853 C CA . VAL A 1 116 ? -2.556 8.191 -5.611 1.00 97.62 116 VAL A CA 1
ATOM 854 C C . VAL A 1 116 ? -3.490 8.707 -4.521 1.00 97.62 116 VAL A C 1
ATOM 856 O O . VAL A 1 116 ? -4.234 7.918 -3.944 1.00 97.62 116 VAL A O 1
ATOM 859 N N . VAL A 1 117 ? -3.479 10.014 -4.241 1.00 98.31 117 VAL A N 1
ATOM 860 C CA . VAL A 1 117 ? -4.381 10.622 -3.251 1.00 98.31 117 VAL A CA 1
ATOM 861 C C . VAL A 1 117 ? -5.834 10.345 -3.626 1.00 98.31 117 VAL A C 1
ATOM 863 O O . VAL A 1 117 ? -6.561 9.782 -2.811 1.00 98.31 117 VAL A O 1
ATOM 866 N N . ASP A 1 118 ? -6.230 10.647 -4.863 1.00 98.00 118 ASP A N 1
ATOM 867 C CA . ASP A 1 118 ? -7.604 10.435 -5.329 1.00 98.00 118 ASP A CA 1
ATOM 868 C C . ASP A 1 118 ? -7.988 8.946 -5.282 1.00 98.00 118 ASP A C 1
ATOM 870 O O . ASP A 1 118 ? -9.061 8.583 -4.797 1.00 98.00 118 ASP A O 1
ATOM 874 N N . GLY A 1 119 ? -7.079 8.061 -5.705 1.00 98.06 119 GLY A N 1
ATOM 875 C CA . GLY A 1 119 ? -7.274 6.614 -5.647 1.00 98.06 119 GLY A CA 1
ATOM 876 C C . GLY A 1 119 ? -7.473 6.087 -4.225 1.00 98.06 119 GLY A C 1
ATOM 877 O O . GLY A 1 119 ? -8.403 5.315 -3.987 1.00 98.06 119 GLY A O 1
ATOM 878 N N . ILE A 1 120 ? -6.642 6.520 -3.272 1.00 98.31 120 ILE A N 1
ATOM 879 C CA . ILE A 1 120 ? -6.760 6.122 -1.865 1.00 98.31 120 ILE A CA 1
ATOM 880 C C . ILE A 1 120 ? -8.041 6.688 -1.247 1.00 98.31 120 ILE A C 1
ATOM 882 O O . ILE A 1 120 ? -8.716 5.959 -0.526 1.00 98.31 120 ILE A O 1
ATOM 886 N N . GLU A 1 121 ? -8.418 7.941 -1.520 1.00 98.00 121 GLU A N 1
ATOM 887 C CA . GLU A 1 121 ? -9.656 8.505 -0.963 1.00 98.00 121 GLU A CA 1
ATOM 888 C C . GLU A 1 121 ? -10.891 7.722 -1.409 1.00 98.00 121 GLU A C 1
ATOM 890 O O . GLU A 1 121 ? -11.705 7.346 -0.560 1.00 98.00 121 GLU A O 1
ATOM 895 N N . ILE A 1 122 ? -10.997 7.420 -2.707 1.00 98.38 122 ILE A N 1
ATOM 896 C CA . ILE A 1 122 ? -12.090 6.603 -3.248 1.00 98.38 122 ILE A CA 1
ATOM 897 C C . ILE A 1 122 ? -12.046 5.190 -2.662 1.00 98.38 122 ILE A C 1
ATOM 899 O O . ILE A 1 122 ? -13.067 4.687 -2.195 1.00 98.38 122 ILE A O 1
ATOM 903 N N . ALA A 1 123 ? -10.869 4.561 -2.601 1.00 98.38 123 ALA A N 1
ATOM 904 C CA . ALA A 1 123 ? -10.732 3.232 -2.016 1.00 98.38 123 ALA A CA 1
ATOM 905 C C . ALA A 1 123 ? -11.175 3.208 -0.546 1.00 98.38 123 ALA A C 1
ATOM 907 O O . ALA A 1 123 ? -11.932 2.326 -0.150 1.00 98.38 123 ALA A O 1
ATOM 908 N N . MET A 1 124 ? -10.766 4.188 0.263 1.00 98.38 124 MET A N 1
ATOM 909 C CA . MET A 1 124 ? -11.156 4.258 1.671 1.00 98.38 124 MET A CA 1
ATOM 910 C C . MET A 1 124 ? -12.665 4.453 1.854 1.00 98.38 124 MET A C 1
ATOM 912 O O . MET A 1 124 ? -13.237 3.891 2.789 1.00 98.38 124 MET A O 1
ATOM 916 N N . GLN A 1 125 ? -13.308 5.230 0.976 1.00 98.12 125 GLN A N 1
ATOM 917 C CA . GLN A 1 125 ? -14.760 5.424 0.977 1.00 98.12 125 GLN A CA 1
ATOM 918 C C . GLN A 1 125 ? -15.498 4.123 0.642 1.00 98.12 125 GLN A C 1
ATOM 920 O O . GLN A 1 125 ? -16.320 3.667 1.437 1.00 98.12 125 GLN A O 1
ATOM 925 N N . GLU A 1 126 ? -15.163 3.499 -0.488 1.00 98.19 126 GLU A N 1
ATOM 926 C CA . GLU A 1 126 ? -15.798 2.265 -0.976 1.00 98.19 126 GLU A CA 1
ATOM 927 C C . GLU A 1 126 ? -15.580 1.078 -0.024 1.00 98.19 126 GLU A C 1
ATOM 929 O O . GLU A 1 126 ? -16.465 0.248 0.180 1.00 98.19 126 GLU A O 1
ATOM 934 N N . LEU A 1 127 ? -14.399 1.000 0.594 1.00 98.00 127 LEU A N 1
ATOM 935 C CA . LEU A 1 127 ? -14.015 -0.082 1.506 1.00 98.00 127 LEU A CA 1
ATOM 936 C C . LEU A 1 127 ? -14.358 0.207 2.975 1.00 98.00 127 LEU A C 1
ATOM 938 O O . LEU A 1 127 ? -14.073 -0.627 3.843 1.00 98.00 127 LEU A O 1
ATOM 942 N N . GLN A 1 128 ? -14.951 1.375 3.245 1.00 97.94 128 GLN A N 1
ATOM 943 C CA . GLN A 1 128 ? -15.378 1.836 4.567 1.00 97.94 128 GLN A CA 1
ATOM 944 C C . GLN A 1 128 ? -14.255 1.780 5.617 1.00 97.94 128 GLN A C 1
ATOM 946 O O . GLN A 1 128 ? -14.458 1.339 6.749 1.00 97.94 128 GLN A O 1
ATOM 951 N N . THR A 1 129 ? -13.049 2.201 5.235 1.00 98.31 129 THR A N 1
ATOM 952 C CA . THR A 1 129 ? -11.888 2.261 6.135 1.00 98.31 129 THR A CA 1
ATOM 953 C C . THR A 1 129 ? -11.707 3.666 6.701 1.00 98.31 129 THR A C 1
ATOM 955 O O . THR A 1 129 ? -11.796 4.649 5.966 1.00 98.31 129 THR A O 1
ATOM 958 N N . ASP A 1 130 ? -11.402 3.773 7.992 1.00 97.69 130 ASP A N 1
ATOM 959 C CA . ASP A 1 130 ? -11.288 5.035 8.736 1.00 97.69 130 ASP A CA 1
ATOM 960 C C . ASP A 1 130 ? -9.874 5.328 9.273 1.00 97.69 130 ASP A C 1
ATOM 962 O O . ASP A 1 130 ? -9.639 6.399 9.846 1.00 97.69 130 ASP A O 1
ATOM 966 N N . LEU A 1 131 ? -8.932 4.412 9.026 1.00 97.62 131 LEU A N 1
ATOM 967 C CA . LEU A 1 131 ? -7.507 4.531 9.327 1.00 97.62 131 LEU A CA 1
ATOM 968 C C . LEU A 1 131 ? -6.679 4.102 8.114 1.00 97.62 131 LEU A C 1
ATOM 970 O O . LEU A 1 131 ? -6.873 3.010 7.592 1.00 97.62 131 LEU A O 1
ATOM 974 N N . LEU A 1 132 ? -5.732 4.932 7.689 1.00 98.00 132 LEU A N 1
ATOM 975 C CA . LEU A 1 132 ? -4.780 4.611 6.627 1.00 98.00 132 LEU A CA 1
ATOM 976 C C . LEU A 1 132 ? -3.404 4.325 7.234 1.00 98.00 132 LEU A C 1
ATOM 978 O O . LEU A 1 132 ? -2.904 5.122 8.026 1.00 98.00 132 LEU A O 1
ATOM 982 N N . VAL A 1 133 ? -2.779 3.213 6.860 1.00 97.50 133 VAL A N 1
ATOM 983 C CA . VAL A 1 133 ? -1.472 2.795 7.381 1.00 97.50 133 VAL A CA 1
ATOM 984 C C . VAL A 1 133 ? -0.547 2.435 6.226 1.00 97.50 133 VAL A C 1
ATOM 986 O O . VAL A 1 133 ? -0.868 1.547 5.446 1.00 97.50 133 VAL A O 1
ATOM 989 N N . GLY A 1 134 ? 0.589 3.117 6.122 1.00 96.31 134 GLY A N 1
ATOM 990 C CA . GLY A 1 134 ? 1.629 2.863 5.128 1.00 96.31 134 GLY A CA 1
ATOM 991 C C . GLY A 1 134 ? 2.793 2.142 5.787 1.00 96.31 134 GLY A C 1
ATOM 992 O O . GLY A 1 134 ? 3.245 2.572 6.850 1.00 96.31 134 GLY A O 1
ATOM 993 N N . ILE A 1 135 ? 3.232 1.035 5.192 1.00 94.75 135 ILE A N 1
ATOM 994 C CA . ILE A 1 135 ? 4.326 0.202 5.685 1.00 94.75 135 ILE A CA 1
ATOM 995 C C . ILE A 1 135 ? 5.399 0.107 4.614 1.00 94.75 135 ILE A C 1
ATOM 997 O O . ILE A 1 135 ? 5.186 -0.515 3.577 1.00 94.75 135 ILE A O 1
ATOM 1001 N N . ASP A 1 136 ? 6.532 0.731 4.905 1.00 90.88 136 ASP A N 1
ATOM 1002 C CA . ASP A 1 136 ? 7.769 0.643 4.135 1.00 90.88 136 ASP A CA 1
ATOM 1003 C C . ASP A 1 136 ? 8.596 -0.523 4.685 1.00 90.88 136 ASP A C 1
ATOM 1005 O O . ASP A 1 136 ? 8.919 -0.557 5.882 1.00 90.88 136 ASP A O 1
ATOM 1009 N N . VAL A 1 137 ? 8.878 -1.517 3.844 1.00 86.56 137 VAL A N 1
ATOM 1010 C CA . VAL A 1 137 ? 9.728 -2.646 4.218 1.00 86.56 137 VAL A CA 1
ATOM 1011 C C . VAL A 1 137 ? 11.163 -2.355 3.802 1.00 86.56 137 VAL A C 1
ATOM 1013 O O . VAL A 1 137 ? 11.487 -2.419 2.628 1.00 86.56 137 VAL A O 1
ATOM 1016 N N . GLY A 1 138 ? 12.035 -2.140 4.789 1.00 80.31 138 GLY A N 1
ATOM 1017 C CA . GLY A 1 138 ? 13.439 -1.788 4.551 1.00 80.31 138 GLY A CA 1
ATOM 1018 C C . GLY A 1 138 ? 13.791 -0.373 5.000 1.00 80.31 138 GLY A C 1
ATOM 1019 O O . GLY A 1 138 ? 14.822 -0.183 5.650 1.00 80.31 138 GLY A O 1
ATOM 1020 N N . GLY A 1 139 ? 12.860 0.574 4.878 1.00 79.06 139 GLY A N 1
ATOM 1021 C CA . GLY A 1 139 ? 13.011 1.926 5.417 1.00 79.06 139 GLY A CA 1
ATOM 1022 C C . GLY A 1 139 ? 13.517 2.953 4.411 1.00 79.06 139 GLY A C 1
ATOM 1023 O O . GLY A 1 139 ? 14.004 4.001 4.842 1.00 79.06 139 GLY A O 1
ATOM 1024 N N . ASP A 1 140 ? 13.393 2.685 3.114 1.00 78.75 140 ASP A N 1
ATOM 1025 C CA . ASP A 1 140 ? 13.834 3.558 2.022 1.00 78.75 140 ASP A CA 1
ATOM 1026 C C . ASP A 1 140 ? 13.193 4.950 2.075 1.00 78.75 140 ASP A C 1
ATOM 1028 O O . ASP A 1 140 ? 13.815 5.951 1.714 1.00 78.75 140 ASP A O 1
ATOM 1032 N N . SER A 1 141 ? 11.984 5.060 2.632 1.00 77.38 141 SER A N 1
ATOM 1033 C CA . SER A 1 141 ? 11.300 6.337 2.874 1.00 77.38 141 SER A CA 1
ATOM 1034 C C . SER A 1 141 ? 12.032 7.264 3.852 1.00 77.38 141 SER A C 1
ATOM 1036 O O . SER A 1 141 ? 11.724 8.456 3.917 1.00 77.38 141 SER A O 1
ATOM 1038 N N . LEU A 1 142 ? 12.988 6.741 4.629 1.00 77.94 142 LEU A N 1
ATOM 1039 C CA . LEU A 1 142 ? 13.821 7.519 5.546 1.00 77.94 142 LEU A CA 1
ATOM 1040 C C . LEU A 1 142 ? 15.086 8.075 4.879 1.00 77.94 142 LEU A C 1
ATOM 1042 O O . LEU A 1 142 ? 15.746 8.929 5.480 1.00 77.94 142 LEU A O 1
ATOM 1046 N N . ALA A 1 143 ? 15.430 7.614 3.674 1.00 75.31 143 ALA A N 1
ATOM 1047 C CA . ALA A 1 143 ? 16.611 8.071 2.954 1.00 75.31 143 ALA A CA 1
ATOM 1048 C C . ALA A 1 143 ? 16.529 9.573 2.632 1.00 75.31 143 ALA A C 1
ATOM 1050 O O . ALA A 1 143 ? 15.469 10.115 2.314 1.00 75.31 143 ALA A O 1
ATOM 1051 N N . GLN A 1 144 ? 17.665 10.265 2.691 1.00 72.62 144 GLN A N 1
ATOM 1052 C CA . GLN A 1 144 ? 17.779 11.682 2.317 1.00 72.62 144 GLN A CA 1
ATOM 1053 C C . GLN A 1 144 ? 18.270 11.878 0.875 1.00 72.62 144 GLN A C 1
ATOM 1055 O O . GLN A 1 144 ? 18.364 13.016 0.411 1.00 72.62 144 GLN A O 1
ATOM 1060 N N . GLY A 1 145 ? 18.576 10.791 0.164 1.00 70.69 145 GLY A N 1
ATOM 1061 C CA . GLY A 1 145 ? 18.978 10.780 -1.241 1.00 70.69 145 GLY A CA 1
ATOM 1062 C C . GLY A 1 145 ? 20.482 10.935 -1.475 1.00 70.69 145 GLY A C 1
ATOM 1063 O O . GLY A 1 145 ? 20.904 11.037 -2.625 1.00 70.69 145 GLY A O 1
ATOM 1064 N N . HIS A 1 146 ? 21.296 10.967 -0.416 1.00 72.38 146 HIS A N 1
ATOM 1065 C CA . HIS A 1 146 ? 22.765 10.960 -0.520 1.00 72.38 146 HIS A CA 1
ATOM 1066 C C . HIS A 1 146 ? 23.364 9.572 -0.254 1.00 72.38 146 HIS A C 1
ATOM 1068 O O . HIS A 1 146 ? 24.559 9.368 -0.473 1.00 72.38 146 HIS A O 1
ATOM 1074 N N . GLU A 1 147 ? 22.536 8.624 0.184 1.00 76.62 147 GLU A N 1
ATOM 1075 C CA . GLU A 1 147 ? 22.930 7.278 0.567 1.00 76.62 147 GLU A CA 1
ATOM 1076 C C . GLU A 1 147 ? 23.338 6.451 -0.673 1.00 76.62 147 GLU A C 1
ATOM 1078 O O . GLU A 1 147 ? 22.534 6.272 -1.591 1.00 76.62 147 GLU A O 1
ATOM 1083 N N . PRO A 1 148 ? 24.573 5.910 -0.734 1.00 68.06 148 PRO A N 1
ATOM 1084 C CA . PRO A 1 148 ? 25.088 5.230 -1.930 1.00 68.06 148 PRO A CA 1
ATOM 1085 C C . PRO A 1 148 ? 24.365 3.928 -2.294 1.00 68.06 148 PRO A C 1
ATOM 1087 O O . PRO A 1 148 ? 24.499 3.445 -3.419 1.00 68.06 148 PRO A O 1
ATOM 1090 N N . GLY A 1 149 ? 23.681 3.317 -1.322 1.00 67.94 149 GLY A N 1
ATOM 1091 C CA . GLY A 1 149 ? 22.987 2.039 -1.468 1.00 67.94 149 GLY A CA 1
ATOM 1092 C C . GLY A 1 149 ? 21.555 2.151 -1.986 1.00 67.94 149 GLY A C 1
ATOM 1093 O O . GLY A 1 149 ? 20.990 1.122 -2.345 1.00 67.94 149 GLY A O 1
ATOM 1094 N N . LEU A 1 150 ? 21.011 3.369 -2.071 1.00 66.25 150 LEU A N 1
ATOM 1095 C CA . LEU A 1 150 ? 19.622 3.642 -2.428 1.00 66.25 150 LEU A CA 1
ATOM 1096 C C . LEU A 1 150 ? 19.347 3.329 -3.906 1.00 66.25 150 LEU A C 1
ATOM 1098 O O . LEU A 1 150 ? 20.036 3.828 -4.802 1.00 66.25 150 LEU A O 1
ATOM 1102 N N . ARG A 1 151 ? 18.329 2.513 -4.178 1.00 66.06 151 ARG A N 1
ATOM 1103 C CA . ARG A 1 151 ? 17.981 2.020 -5.519 1.00 66.06 151 ARG A CA 1
ATOM 1104 C C . ARG A 1 151 ? 16.531 2.292 -5.901 1.00 66.06 151 ARG A C 1
ATOM 1106 O O . ARG A 1 151 ? 16.302 2.533 -7.089 1.00 66.06 151 ARG A O 1
ATOM 1113 N N . SER A 1 152 ? 15.572 2.296 -4.970 1.00 64.50 152 SER A N 1
ATOM 1114 C CA . SER A 1 152 ? 14.136 2.428 -5.311 1.00 64.50 152 SER A CA 1
ATOM 1115 C C . SER A 1 152 ? 13.322 3.555 -4.641 1.00 64.50 152 SER A C 1
ATOM 1117 O O . SER A 1 152 ? 12.119 3.393 -4.465 1.00 64.50 152 SER A O 1
ATOM 1119 N N . PRO A 1 153 ? 13.846 4.777 -4.424 1.00 69.56 153 PRO A N 1
ATOM 1120 C CA . PRO A 1 153 ? 13.167 5.775 -3.586 1.00 69.56 153 PRO A CA 1
ATOM 1121 C C . PRO A 1 153 ? 11.889 6.381 -4.189 1.00 69.56 153 PRO A C 1
ATOM 1123 O O . PRO A 1 153 ? 11.165 7.107 -3.507 1.00 69.56 153 PRO A O 1
ATOM 1126 N N . LEU A 1 154 ? 11.626 6.177 -5.486 1.00 79.81 154 LEU A N 1
ATOM 1127 C CA . LEU A 1 154 ? 10.543 6.871 -6.188 1.00 79.81 154 LEU A CA 1
ATOM 1128 C C . LEU A 1 154 ? 9.159 6.437 -5.691 1.00 79.81 154 LEU A C 1
ATOM 1130 O O . LEU A 1 154 ? 8.294 7.290 -5.495 1.00 79.81 154 LEU A O 1
ATOM 1134 N N . ALA A 1 155 ? 8.957 5.131 -5.505 1.00 84.38 155 ALA A N 1
ATOM 1135 C CA . ALA A 1 155 ? 7.689 4.585 -5.037 1.00 84.38 155 ALA A CA 1
ATOM 1136 C C . ALA A 1 155 ? 7.369 5.112 -3.633 1.00 84.38 155 ALA A C 1
ATOM 1138 O O . ALA A 1 155 ? 6.333 5.755 -3.431 1.00 84.38 155 ALA A O 1
ATOM 1139 N N . ASP A 1 156 ? 8.322 4.960 -2.716 1.00 84.75 156 ASP A N 1
ATOM 1140 C CA . ASP A 1 156 ? 8.201 5.390 -1.326 1.00 84.75 156 ASP A CA 1
ATOM 1141 C C . ASP A 1 156 ? 7.996 6.896 -1.210 1.00 84.75 156 ASP A C 1
ATOM 1143 O O . ASP A 1 156 ? 7.135 7.347 -0.459 1.00 84.75 156 ASP A O 1
ATOM 1147 N N . SER A 1 157 ? 8.708 7.692 -2.012 1.00 87.44 157 SER A N 1
ATOM 1148 C CA . SER A 1 157 ? 8.564 9.152 -2.011 1.00 87.44 157 SER A CA 1
ATOM 1149 C C . SER A 1 157 ? 7.181 9.603 -2.486 1.00 87.44 157 SER A C 1
ATOM 1151 O O . SER A 1 157 ? 6.581 10.493 -1.878 1.00 87.44 157 SER A O 1
ATOM 1153 N N . ILE A 1 158 ? 6.647 9.002 -3.559 1.00 91.88 158 ILE A N 1
ATOM 1154 C CA . ILE A 1 158 ? 5.305 9.332 -4.065 1.00 91.88 158 ILE A CA 1
ATOM 1155 C C . ILE A 1 158 ? 4.241 8.943 -3.035 1.00 91.88 158 ILE A C 1
ATOM 1157 O O . ILE A 1 158 ? 3.344 9.744 -2.752 1.00 91.88 158 ILE A O 1
ATOM 1161 N N . MET A 1 159 ? 4.356 7.746 -2.454 1.00 94.00 159 MET A N 1
ATOM 1162 C CA . MET A 1 159 ? 3.431 7.248 -1.438 1.00 94.00 159 MET A CA 1
ATOM 1163 C C . MET A 1 159 ? 3.491 8.084 -0.161 1.00 94.00 159 MET A C 1
ATOM 1165 O O . MET A 1 159 ? 2.449 8.502 0.344 1.00 94.00 159 MET A O 1
ATOM 1169 N N . LEU A 1 160 ? 4.686 8.418 0.325 1.00 92.69 160 LEU A N 1
ATOM 1170 C CA . LEU A 1 160 ? 4.870 9.2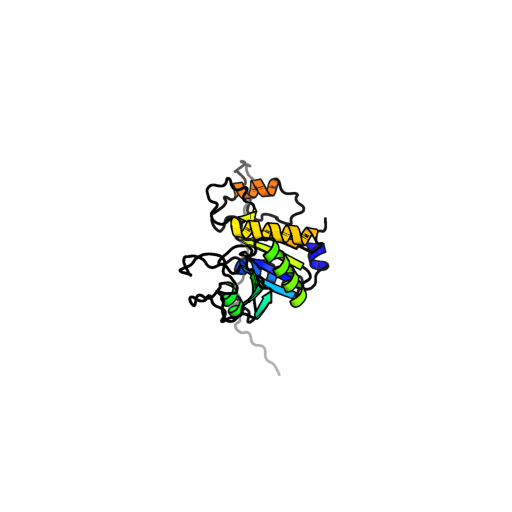71 1.496 1.00 92.69 160 LEU A CA 1
ATOM 1171 C C . LEU A 1 160 ? 4.278 10.668 1.267 1.00 92.69 160 LEU A C 1
ATOM 1173 O O . LEU A 1 160 ? 3.577 11.194 2.134 1.00 92.69 160 LEU A O 1
ATOM 1177 N N . ALA A 1 161 ? 4.493 11.254 0.084 1.00 93.81 161 ALA A N 1
ATOM 1178 C CA . ALA A 1 161 ? 3.893 12.534 -0.284 1.00 93.81 161 ALA A CA 1
ATOM 1179 C C . ALA A 1 161 ? 2.356 12.464 -0.310 1.00 93.81 161 ALA A C 1
ATOM 1181 O O . ALA A 1 161 ? 1.692 13.381 0.181 1.00 93.81 161 ALA A O 1
ATOM 1182 N N . ALA A 1 162 ? 1.784 11.371 -0.824 1.00 96.44 162 ALA A N 1
ATOM 1183 C CA . ALA A 1 162 ? 0.337 11.169 -0.857 1.00 96.44 162 ALA A CA 1
ATOM 1184 C C . ALA A 1 162 ? -0.248 11.007 0.554 1.00 96.44 162 ALA A C 1
ATOM 1186 O O . ALA A 1 162 ? -1.251 11.635 0.890 1.00 96.44 162 ALA A O 1
ATOM 1187 N N . PHE A 1 163 ? 0.417 10.238 1.418 1.00 95.81 163 PHE A N 1
ATOM 1188 C CA . PHE A 1 163 ? 0.042 10.090 2.825 1.00 95.81 163 PHE A CA 1
ATOM 1189 C C . PHE A 1 163 ? 0.088 11.422 3.576 1.00 95.81 163 PHE A C 1
ATOM 1191 O O . PHE A 1 163 ? -0.834 11.738 4.330 1.00 95.81 163 PHE A O 1
ATOM 1198 N N . ALA A 1 164 ? 1.125 12.232 3.347 1.00 94.56 164 ALA A N 1
ATOM 1199 C CA . ALA A 1 164 ? 1.239 13.557 3.944 1.00 94.56 164 ALA A CA 1
ATOM 1200 C C . ALA A 1 164 ? 0.110 14.497 3.489 1.00 94.56 164 ALA A C 1
ATOM 1202 O O . ALA A 1 164 ? -0.409 15.273 4.293 1.00 94.56 164 ALA A O 1
ATOM 1203 N N . GLU A 1 165 ? -0.297 14.427 2.221 1.00 96.81 165 GLU A N 1
ATOM 1204 C CA . GLU A 1 165 ? -1.434 15.187 1.696 1.00 96.81 165 GLU A CA 1
ATOM 1205 C C . GLU A 1 165 ? -2.767 14.724 2.307 1.00 96.81 165 GLU A C 1
ATOM 1207 O O . GLU A 1 165 ? -3.546 15.544 2.791 1.00 96.81 165 GLU A O 1
ATOM 1212 N N . LEU A 1 166 ? -3.006 13.414 2.398 1.00 96.50 166 LEU A N 1
ATOM 1213 C CA . LEU A 1 166 ? -4.199 12.852 3.046 1.00 96.50 166 LEU A CA 1
ATOM 1214 C C . LEU A 1 166 ? -4.285 13.233 4.531 1.00 96.50 166 LEU A C 1
ATOM 1216 O O . LEU A 1 166 ? -5.365 13.562 5.030 1.00 96.50 166 LEU A O 1
ATOM 1220 N N . ALA A 1 167 ? -3.148 13.259 5.229 1.00 94.56 167 ALA A N 1
ATOM 1221 C CA . ALA A 1 167 ? -3.068 13.731 6.607 1.00 94.56 167 ALA A CA 1
ATOM 1222 C C . ALA A 1 167 ? -3.476 15.210 6.728 1.00 94.56 167 ALA A C 1
ATOM 1224 O O . ALA A 1 167 ? -4.244 15.567 7.624 1.00 94.56 167 ALA A O 1
ATOM 1225 N N . LYS A 1 168 ? -3.027 16.074 5.803 1.00 94.88 168 LYS A N 1
ATOM 1226 C CA . LYS A 1 168 ? -3.436 17.494 5.748 1.00 94.88 168 LYS A CA 1
ATOM 1227 C C . LYS A 1 168 ? -4.932 17.657 5.484 1.00 94.88 168 LYS A C 1
ATOM 1229 O O . LYS A 1 168 ? -5.542 18.567 6.039 1.00 94.88 168 LYS A O 1
ATOM 1234 N N . ARG A 1 169 ? -5.535 16.753 4.704 1.00 95.88 169 ARG A N 1
ATOM 1235 C CA . ARG A 1 169 ? -6.991 16.680 4.473 1.00 95.88 169 ARG A CA 1
ATOM 1236 C C . ARG A 1 169 ? -7.777 16.122 5.669 1.00 95.88 169 ARG A C 1
ATOM 1238 O O . ARG A 1 169 ? -8.994 15.984 5.594 1.00 95.88 169 ARG A O 1
ATOM 1245 N N . GLY A 1 170 ? -7.107 15.811 6.780 1.00 92.94 170 GLY A N 1
ATOM 1246 C CA . GLY A 1 170 ? -7.734 15.358 8.021 1.00 92.94 170 GLY A CA 1
ATOM 1247 C C . GLY A 1 170 ? -7.961 13.848 8.106 1.00 92.94 170 GLY A C 1
ATOM 1248 O O . GLY A 1 170 ? -8.659 13.393 9.015 1.00 92.94 170 GLY A O 1
ATOM 1249 N N . ARG A 1 171 ? -7.383 13.048 7.198 1.00 94.38 171 ARG A N 1
ATOM 1250 C CA . ARG A 1 171 ? -7.417 11.582 7.312 1.00 94.38 171 ARG A CA 1
ATOM 1251 C C . ARG A 1 171 ? -6.532 11.124 8.469 1.00 94.38 171 ARG A C 1
ATOM 1253 O O . ARG A 1 171 ? -5.455 11.668 8.703 1.00 94.38 171 ARG A O 1
ATOM 1260 N N . ARG A 1 172 ? -6.971 10.086 9.187 1.00 94.81 172 ARG A N 1
ATOM 1261 C CA . ARG A 1 172 ? -6.128 9.412 10.181 1.00 94.81 172 ARG A CA 1
ATOM 1262 C C . ARG A 1 172 ? -5.112 8.558 9.440 1.00 94.81 172 ARG A C 1
ATOM 1264 O O . ARG A 1 172 ? -5.480 7.548 8.848 1.00 94.81 172 ARG A O 1
ATOM 1271 N N . THR A 1 173 ? -3.856 8.976 9.472 1.00 94.50 173 THR A N 1
ATOM 1272 C CA . THR A 1 173 ? -2.760 8.311 8.765 1.00 94.50 173 THR A CA 1
ATOM 1273 C C . THR A 1 173 ? -1.679 7.866 9.740 1.00 94.50 173 THR A C 1
ATOM 1275 O O . THR A 1 173 ? -1.303 8.618 10.642 1.00 94.50 173 THR A O 1
ATOM 1278 N N . LEU A 1 174 ? -1.130 6.679 9.519 1.00 93.94 174 LEU A N 1
ATOM 1279 C CA . LEU A 1 174 ? 0.068 6.173 10.175 1.00 93.94 174 LEU A CA 1
ATOM 1280 C C . LEU A 1 174 ? 1.092 5.789 9.110 1.00 93.94 174 LEU A C 1
ATOM 1282 O O . LEU A 1 174 ? 0.738 5.215 8.084 1.00 93.94 174 LEU A O 1
ATOM 1286 N N . TRP A 1 175 ? 2.358 6.084 9.382 1.00 92.38 175 TRP A N 1
ATOM 1287 C CA . TRP A 1 175 ? 3.487 5.619 8.586 1.00 92.38 175 TRP A CA 1
ATOM 1288 C C . TRP A 1 175 ? 4.397 4.788 9.480 1.00 92.38 175 TRP A C 1
ATOM 1290 O O . TRP A 1 175 ? 4.714 5.203 10.599 1.00 92.38 175 TRP A O 1
ATOM 1300 N N . GLY A 1 176 ? 4.776 3.608 9.012 1.00 89.88 176 GLY A N 1
ATOM 1301 C CA . GLY A 1 176 ? 5.626 2.679 9.734 1.00 89.88 176 GLY A CA 1
ATOM 1302 C C . GLY A 1 176 ? 6.706 2.109 8.831 1.00 89.88 176 GLY A C 1
ATOM 1303 O O . GLY A 1 176 ? 6.526 2.000 7.623 1.00 89.88 176 GLY A O 1
ATOM 1304 N N . VAL A 1 177 ? 7.812 1.714 9.453 1.00 89.38 177 VAL A N 1
ATOM 1305 C CA . VAL A 1 177 ? 8.892 0.982 8.793 1.00 89.38 177 VAL A CA 1
ATOM 1306 C C . VAL A 1 177 ? 8.969 -0.409 9.404 1.00 89.38 177 VAL A C 1
ATOM 1308 O O . VAL A 1 177 ? 9.038 -0.553 10.630 1.00 89.38 177 VAL A O 1
ATOM 1311 N N . PHE A 1 178 ? 8.956 -1.434 8.561 1.00 85.62 178 PHE A N 1
ATOM 1312 C CA . PHE A 1 178 ? 9.083 -2.826 8.963 1.00 85.62 178 PHE A CA 1
ATOM 1313 C C . PHE A 1 178 ? 10.446 -3.374 8.538 1.00 85.62 178 PHE A C 1
ATOM 1315 O O . PHE A 1 178 ? 10.856 -3.219 7.396 1.00 85.62 178 PHE A O 1
ATOM 1322 N N . GLY A 1 179 ? 11.154 -4.034 9.462 1.00 81.56 179 GLY A N 1
ATOM 1323 C CA . GLY A 1 179 ? 12.429 -4.690 9.150 1.00 81.56 179 GLY A CA 1
ATOM 1324 C C . GLY A 1 179 ? 13.474 -3.748 8.543 1.00 81.56 179 GLY A C 1
ATOM 1325 O O . GLY A 1 179 ? 14.037 -4.065 7.502 1.00 81.56 179 GLY A O 1
ATOM 1326 N N . TYR A 1 180 ? 13.710 -2.589 9.163 1.00 73.12 180 TYR A N 1
ATOM 1327 C CA . TYR A 1 180 ? 14.615 -1.575 8.615 1.00 73.12 180 TYR A CA 1
ATOM 1328 C C . TYR A 1 180 ? 16.017 -2.142 8.292 1.00 73.12 180 TYR A C 1
ATOM 1330 O O . TYR A 1 180 ? 16.600 -2.866 9.105 1.00 73.12 180 TYR A O 1
ATOM 1338 N N . GLY A 1 181 ? 16.541 -1.833 7.103 1.00 67.81 181 GLY A N 1
ATOM 1339 C CA . GLY A 1 181 ? 17.806 -2.340 6.558 1.00 67.81 181 GLY A CA 1
ATOM 1340 C C . GLY A 1 181 ? 17.779 -3.799 6.080 1.00 67.81 181 GLY A C 1
ATOM 1341 O O . GLY A 1 181 ? 18.841 -4.397 5.905 1.00 67.81 181 GLY A O 1
ATOM 1342 N N . SER A 1 182 ? 16.599 -4.416 5.926 1.00 73.12 182 SER A N 1
ATOM 1343 C CA . SER A 1 182 ? 16.476 -5.818 5.480 1.00 73.12 182 SER A CA 1
ATOM 1344 C C . SER A 1 182 ? 16.624 -6.022 3.969 1.00 73.12 182 SER A C 1
ATOM 1346 O O . SER A 1 182 ? 16.971 -7.124 3.542 1.00 73.12 182 SER A O 1
ATOM 1348 N N . ASP A 1 183 ? 16.405 -4.977 3.178 1.00 67.19 183 ASP A N 1
ATOM 1349 C CA . ASP A 1 183 ? 16.646 -4.920 1.730 1.00 67.19 183 ASP A CA 1
ATOM 1350 C C . ASP A 1 183 ? 18.121 -4.664 1.375 1.00 67.19 183 ASP A C 1
ATOM 1352 O O . ASP A 1 183 ? 18.573 -5.006 0.280 1.00 67.19 183 ASP A O 1
ATOM 1356 N N . GLY A 1 184 ? 18.885 -4.131 2.333 1.00 68.56 184 GLY A N 1
ATOM 1357 C CA . GLY A 1 184 ? 20.292 -3.786 2.195 1.00 68.56 184 GLY A CA 1
ATOM 1358 C C . GLY A 1 184 ? 20.547 -2.443 1.507 1.00 68.56 184 GLY A C 1
ATOM 1359 O O . GLY A 1 184 ? 21.697 -2.198 1.139 1.00 68.56 184 GLY A O 1
ATOM 1360 N N . GLU A 1 185 ? 19.528 -1.596 1.325 1.00 72.94 185 GLU A N 1
ATOM 1361 C CA . GLU A 1 185 ? 19.683 -0.277 0.687 1.00 72.94 185 GLU A CA 1
ATOM 1362 C C . GLU A 1 185 ? 20.253 0.762 1.656 1.00 72.94 185 GLU A C 1
ATOM 1364 O O . GLU A 1 185 ? 21.169 1.511 1.304 1.00 72.94 185 GLU A O 1
ATOM 1369 N N . LEU A 1 186 ? 19.779 0.748 2.905 1.00 70.56 186 LEU A N 1
ATOM 1370 C CA . LEU A 1 186 ? 20.243 1.625 3.977 1.00 70.56 186 LEU A CA 1
ATOM 1371 C C . LEU A 1 186 ? 20.950 0.849 5.090 1.00 70.56 186 LEU A C 1
ATOM 1373 O O . LEU A 1 186 ? 20.522 -0.227 5.522 1.00 70.56 186 LEU A O 1
ATOM 1377 N N . THR A 1 187 ? 22.024 1.426 5.626 1.00 77.94 187 THR A N 1
ATOM 1378 C CA . THR A 1 187 ? 22.666 0.897 6.831 1.00 77.94 187 THR A CA 1
ATOM 1379 C C . THR A 1 187 ? 21.845 1.229 8.079 1.00 77.94 187 THR A C 1
ATOM 1381 O O . THR A 1 187 ? 21.163 2.250 8.169 1.00 77.94 187 THR A O 1
ATOM 1384 N N . VAL A 1 188 ? 21.957 0.384 9.108 1.00 78.12 188 VAL A N 1
ATOM 1385 C CA . VAL A 1 188 ? 21.301 0.626 10.406 1.00 78.12 188 VAL A CA 1
ATOM 1386 C C . VAL A 1 188 ? 21.705 1.978 11.003 1.00 78.12 188 VAL A C 1
ATOM 1388 O O . VAL A 1 188 ? 20.863 2.654 11.588 1.00 78.12 188 VAL A O 1
ATOM 1391 N N . ASP A 1 189 ? 22.966 2.387 10.843 1.00 80.12 189 ASP A N 1
ATOM 1392 C CA . ASP A 1 189 ? 23.461 3.651 11.393 1.00 80.12 189 ASP A CA 1
ATOM 1393 C C . ASP A 1 189 ? 22.860 4.870 10.660 1.00 80.12 189 ASP A C 1
ATOM 1395 O O . ASP A 1 189 ? 22.522 5.862 11.310 1.00 80.12 189 ASP A O 1
ATOM 1399 N N . GLU A 1 190 ? 22.658 4.797 9.337 1.00 77.81 190 GLU A N 1
ATOM 1400 C CA . GLU A 1 190 ? 21.953 5.835 8.564 1.00 77.81 190 GLU A CA 1
ATOM 1401 C C . GLU A 1 190 ? 20.500 5.976 9.034 1.00 77.81 190 GLU A C 1
ATOM 1403 O O . GLU A 1 190 ? 20.047 7.082 9.340 1.00 77.81 190 GLU A O 1
ATOM 1408 N N . ILE A 1 191 ? 19.797 4.855 9.204 1.00 76.38 191 ILE A N 1
ATOM 1409 C CA . ILE A 1 191 ? 18.405 4.834 9.672 1.00 76.38 191 ILE A CA 1
ATOM 1410 C C . ILE A 1 191 ? 18.291 5.377 11.103 1.00 76.38 191 ILE A C 1
ATOM 1412 O O . ILE A 1 191 ? 17.447 6.234 11.379 1.00 76.38 191 ILE A O 1
ATOM 1416 N N . GLU A 1 192 ? 19.154 4.935 12.025 1.00 79.56 192 GLU A N 1
ATOM 1417 C CA . GLU A 1 192 ? 19.185 5.441 13.404 1.00 79.56 192 GLU A CA 1
ATOM 1418 C C . GLU A 1 192 ? 19.456 6.957 13.437 1.00 79.56 192 GLU A C 1
ATOM 1420 O O . GLU A 1 192 ? 18.829 7.682 14.220 1.00 79.56 192 GLU A O 1
ATOM 1425 N N . ALA A 1 193 ? 20.329 7.466 12.560 1.00 80.19 193 ALA A N 1
ATOM 1426 C CA . ALA A 1 193 ? 20.616 8.894 12.461 1.00 80.19 193 ALA A CA 1
ATOM 1427 C C . ALA A 1 193 ? 19.390 9.704 12.012 1.00 80.19 193 ALA A C 1
ATOM 1429 O O . ALA A 1 193 ? 19.143 10.778 12.568 1.00 80.19 193 ALA A O 1
ATOM 1430 N N . VAL A 1 194 ? 18.599 9.206 11.059 1.00 78.62 194 VAL A N 1
ATOM 1431 C CA . VAL A 1 194 ? 17.348 9.858 10.631 1.00 78.62 194 VAL A CA 1
ATOM 1432 C C . VAL A 1 194 ? 16.301 9.811 11.739 1.00 78.62 194 VAL A C 1
ATOM 1434 O O . VAL A 1 194 ? 15.764 10.852 12.120 1.00 78.62 194 VAL A O 1
ATOM 1437 N N . LEU A 1 195 ? 16.063 8.632 12.321 1.00 77.94 195 LEU A N 1
ATOM 1438 C CA . LEU A 1 195 ? 15.092 8.449 13.403 1.00 77.94 195 LEU A CA 1
ATOM 1439 C C . LEU A 1 195 ? 15.403 9.332 14.618 1.00 77.94 195 LEU A C 1
ATOM 1441 O O . LEU A 1 195 ? 14.482 9.837 15.253 1.00 77.94 195 LEU A O 1
ATOM 1445 N N . SER A 1 196 ? 16.683 9.577 14.917 1.00 75.88 196 SER A N 1
ATOM 1446 C CA . SER A 1 196 ? 17.094 10.463 16.017 1.00 75.88 196 SER A CA 1
ATOM 1447 C C . SER A 1 196 ? 16.713 11.935 15.810 1.00 75.88 196 SER A C 1
ATOM 1449 O O . SER A 1 196 ? 16.586 12.682 16.781 1.00 75.88 196 SER A O 1
ATOM 1451 N N . LYS A 1 197 ? 16.528 12.354 14.552 1.00 74.38 197 LYS A N 1
ATOM 1452 C CA . LYS A 1 197 ? 16.127 13.716 14.171 1.00 74.38 197 LYS A CA 1
ATOM 1453 C C . LYS A 1 197 ? 14.611 13.857 14.057 1.00 74.38 197 LYS A C 1
ATOM 1455 O O . LYS A 1 197 ? 14.105 14.979 14.060 1.00 74.38 197 LYS A O 1
ATOM 1460 N N . LEU A 1 198 ? 13.889 12.742 13.950 1.00 68.62 198 LEU A N 1
ATOM 1461 C CA . LEU A 1 198 ? 12.436 12.736 13.904 1.00 68.62 198 LEU A CA 1
ATOM 1462 C C . LEU A 1 198 ? 11.868 12.929 15.318 1.00 68.62 198 LEU A C 1
ATOM 1464 O O . LEU A 1 198 ? 12.368 12.342 16.281 1.00 68.62 198 LEU A O 1
ATOM 1468 N N . PRO A 1 199 ? 10.816 13.747 15.487 1.00 54.31 199 PRO A N 1
ATOM 1469 C CA . PRO A 1 199 ? 10.171 13.881 16.783 1.00 54.31 199 PRO A CA 1
ATOM 1470 C C . PRO A 1 199 ? 9.647 12.510 17.248 1.00 54.31 199 PRO A C 1
ATOM 1472 O O . PRO A 1 199 ? 8.945 11.817 16.511 1.00 54.31 199 PRO A O 1
ATOM 1475 N N . LEU A 1 200 ? 9.963 12.145 18.500 1.00 47.34 200 LEU A N 1
ATOM 1476 C CA . LEU A 1 200 ? 9.621 10.884 19.202 1.00 47.34 200 LEU A CA 1
ATOM 1477 C C . LEU A 1 200 ? 8.116 10.537 19.254 1.00 47.34 200 L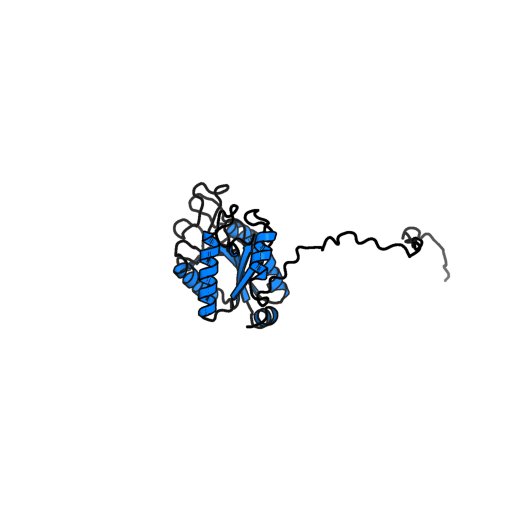EU A C 1
ATOM 1479 O O . LEU A 1 200 ? 7.720 9.546 19.865 1.00 47.34 200 LEU A O 1
ATOM 1483 N N . SER A 1 201 ? 7.264 11.359 18.652 1.00 44.84 201 SER A N 1
ATOM 1484 C CA . SER A 1 201 ? 5.831 11.140 18.494 1.00 44.84 201 SER A CA 1
ATOM 1485 C C . SER A 1 201 ? 5.473 10.221 17.320 1.00 44.84 201 SER A C 1
ATOM 1487 O O . SER A 1 201 ? 4.315 9.824 17.210 1.00 44.84 201 SER A O 1
ATOM 1489 N N . MET A 1 202 ? 6.439 9.842 16.475 1.00 37.16 202 MET A N 1
ATOM 1490 C CA . MET A 1 202 ? 6.307 8.690 15.580 1.00 37.16 202 MET A CA 1
ATOM 1491 C C . MET A 1 202 ? 6.637 7.427 16.377 1.00 37.16 202 MET A C 1
ATOM 1493 O O . MET A 1 202 ? 7.724 7.316 16.937 1.00 37.16 202 MET A O 1
ATOM 1497 N N . GLY A 1 203 ? 5.705 6.477 16.459 1.00 35.03 203 GLY A N 1
ATOM 1498 C CA . GLY A 1 203 ? 5.817 5.228 17.228 1.00 35.03 203 GLY A CA 1
ATOM 1499 C C . GLY A 1 203 ? 6.912 4.249 16.770 1.00 35.03 203 GLY A C 1
ATOM 1500 O O . GLY A 1 203 ? 6.780 3.049 16.986 1.00 35.03 203 GLY A O 1
ATOM 1501 N N . CYS A 1 204 ? 7.999 4.724 16.165 1.00 32.31 204 CYS A N 1
ATOM 1502 C CA . CYS A 1 204 ? 9.172 3.939 15.814 1.00 32.31 204 CYS A CA 1
ATOM 1503 C C . CYS A 1 204 ? 10.035 3.702 17.061 1.00 32.31 204 CYS A C 1
ATOM 1505 O O . CYS A 1 204 ? 11.041 4.373 17.287 1.00 32.31 204 CYS A O 1
ATOM 1507 N N . ARG A 1 205 ? 9.679 2.715 17.893 1.00 33.12 205 ARG A N 1
ATOM 1508 C CA . ARG A 1 205 ? 10.685 2.099 18.771 1.00 33.12 205 ARG A CA 1
ATOM 1509 C C . ARG A 1 205 ? 11.471 1.093 17.946 1.00 33.12 205 ARG A C 1
ATOM 1511 O O . ARG A 1 205 ? 11.030 -0.040 17.789 1.00 33.12 205 ARG A O 1
ATOM 1518 N N . ALA A 1 206 ? 12.653 1.490 17.486 1.00 33.66 206 ALA A N 1
ATOM 1519 C CA . ALA A 1 206 ? 13.664 0.558 17.007 1.00 33.66 206 ALA A CA 1
ATOM 1520 C C . ALA A 1 206 ? 13.954 -0.487 18.106 1.00 33.66 206 ALA A C 1
ATOM 1522 O O . ALA A 1 206 ? 14.640 -0.211 19.090 1.00 33.66 206 ALA A O 1
ATOM 1523 N N . HIS A 1 207 ? 13.394 -1.691 17.983 1.00 33.78 207 HIS A N 1
ATOM 1524 C CA . HIS A 1 207 ? 13.826 -2.854 18.759 1.00 33.78 207 HIS A CA 1
ATOM 1525 C C . HIS A 1 207 ? 14.933 -3.558 17.980 1.00 33.78 207 HIS A C 1
ATOM 1527 O O . HIS A 1 207 ? 14.736 -4.620 17.404 1.00 33.78 207 HIS A O 1
ATOM 1533 N N . GLY A 1 208 ? 16.109 -2.934 17.952 1.00 31.89 208 GLY A N 1
ATOM 1534 C CA . GLY A 1 208 ? 17.249 -3.440 17.191 1.00 31.89 208 GLY A CA 1
ATOM 1535 C C . GLY A 1 208 ? 18.590 -3.191 17.859 1.00 31.89 208 GLY A C 1
ATOM 1536 O O . GLY A 1 208 ? 19.577 -2.965 17.181 1.00 31.89 208 GLY A O 1
ATOM 1537 N N . ARG A 1 209 ? 18.668 -3.241 19.194 1.00 31.66 209 ARG A N 1
ATOM 1538 C CA . ARG A 1 209 ? 19.957 -3.447 19.872 1.00 31.66 209 ARG A CA 1
ATOM 1539 C C . ARG A 1 209 ? 19.753 -4.040 21.261 1.00 31.66 209 ARG A C 1
ATOM 1541 O O . ARG A 1 209 ? 19.475 -3.339 22.232 1.00 31.66 209 ARG A O 1
ATOM 1548 N N . SER A 1 210 ? 20.015 -5.343 21.381 1.00 32.50 210 SER A N 1
ATOM 1549 C CA . SER A 1 210 ? 20.626 -5.845 22.612 1.00 32.50 210 SER A CA 1
ATOM 1550 C C . SER A 1 210 ? 21.945 -5.090 22.750 1.00 32.50 210 SER A C 1
ATOM 1552 O O . SER A 1 210 ? 22.877 -5.315 21.975 1.00 32.50 210 SER A O 1
ATOM 1554 N N . ARG A 1 211 ? 21.997 -4.102 23.653 1.00 32.00 211 ARG A N 1
ATOM 1555 C CA . ARG A 1 211 ? 23.235 -3.383 23.960 1.00 32.00 211 ARG A CA 1
ATOM 1556 C C . ARG A 1 211 ? 24.290 -4.429 24.308 1.00 32.00 211 ARG A C 1
ATOM 1558 O O . ARG A 1 211 ? 24.260 -4.991 25.403 1.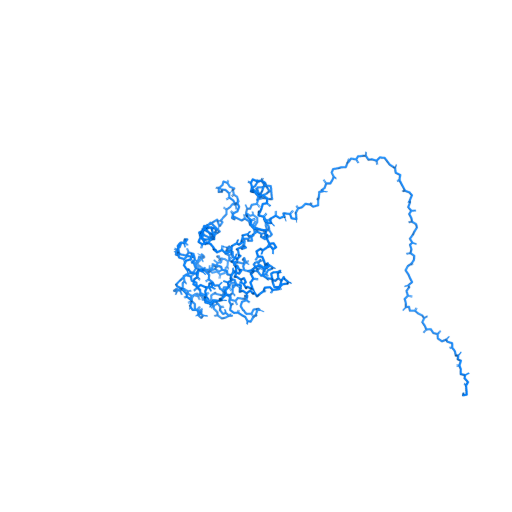00 32.00 211 ARG A O 1
ATOM 1565 N N . LYS A 1 212 ? 25.249 -4.656 23.406 1.00 31.55 212 LYS A N 1
ATOM 1566 C CA . LYS A 1 212 ? 26.537 -5.245 23.769 1.00 31.55 212 LYS A CA 1
ATOM 1567 C C . LYS A 1 212 ? 27.152 -4.296 24.794 1.00 31.55 212 LYS A C 1
ATOM 1569 O O . LYS A 1 212 ? 27.722 -3.269 24.438 1.00 31.55 212 LYS A O 1
ATOM 1574 N N . LYS A 1 213 ? 26.968 -4.601 26.080 1.00 30.41 213 LYS A N 1
ATOM 1575 C CA . LYS A 1 213 ? 27.747 -3.979 27.146 1.00 30.41 213 LYS A CA 1
ATOM 1576 C C . LYS A 1 213 ? 29.204 -4.338 26.874 1.00 30.41 213 LYS A C 1
ATOM 1578 O O . LYS A 1 213 ? 29.563 -5.513 26.859 1.00 30.41 213 LYS A O 1
ATOM 1583 N N . SER A 1 214 ? 30.021 -3.324 26.626 1.00 28.31 214 SER A N 1
ATOM 1584 C CA . SER A 1 214 ? 31.472 -3.429 26.704 1.00 28.31 214 SER A CA 1
ATOM 1585 C C . SER A 1 214 ? 31.871 -3.995 28.080 1.00 28.31 214 SER A C 1
ATOM 1587 O O . SER A 1 214 ? 31.187 -3.737 29.078 1.00 28.31 214 SER A O 1
ATOM 1589 N N . PRO A 1 215 ? 32.937 -4.810 28.164 1.00 31.62 215 PRO A N 1
ATOM 1590 C CA . PRO A 1 215 ? 33.263 -5.542 29.378 1.00 31.62 215 PRO A CA 1
ATOM 1591 C C . PRO A 1 215 ? 33.926 -4.603 30.388 1.00 31.62 215 PRO A C 1
ATOM 1593 O O . PRO A 1 215 ? 35.146 -4.451 30.430 1.00 31.62 215 PRO A O 1
ATOM 1596 N N . GLN A 1 216 ? 33.120 -3.969 31.237 1.00 30.02 216 GLN A N 1
ATOM 1597 C CA . GLN A 1 216 ? 33.628 -3.366 32.462 1.00 30.02 216 GLN A CA 1
ATOM 1598 C C . GLN A 1 216 ? 33.974 -4.490 33.443 1.00 30.02 216 GLN A C 1
ATOM 1600 O O . GLN A 1 216 ? 33.104 -5.216 33.923 1.00 30.02 216 GLN A O 1
ATOM 1605 N N . LYS A 1 217 ? 35.275 -4.638 33.720 1.00 37.78 217 LYS A N 1
ATOM 1606 C CA . LYS A 1 217 ? 35.827 -5.465 34.798 1.00 37.78 217 LYS A CA 1
ATOM 1607 C C . LYS A 1 217 ? 35.100 -5.155 36.112 1.00 37.78 217 LYS A C 1
ATOM 1609 O O . LYS A 1 217 ? 35.384 -4.139 36.737 1.00 37.78 217 LYS A O 1
ATOM 1614 N N . SER A 1 218 ? 34.251 -6.065 36.580 1.00 30.69 218 SER A N 1
ATOM 1615 C CA . SER A 1 218 ? 33.872 -6.140 37.990 1.00 30.69 218 SER A CA 1
ATOM 1616 C C . SER A 1 218 ? 34.367 -7.464 38.568 1.00 30.69 218 SER A C 1
ATOM 1618 O O . SER A 1 218 ? 34.078 -8.563 38.094 1.00 30.69 218 SER A O 1
ATOM 1620 N N . ARG A 1 219 ? 35.238 -7.337 39.570 1.00 30.70 219 ARG A N 1
ATOM 1621 C CA . ARG A 1 219 ? 35.746 -8.440 40.382 1.00 30.70 219 ARG A CA 1
ATOM 1622 C C . ARG A 1 219 ? 34.588 -9.055 41.179 1.00 30.70 219 ARG A C 1
ATOM 1624 O O . ARG A 1 219 ? 33.818 -8.320 41.777 1.00 30.70 219 ARG A O 1
ATOM 1631 N N . ARG A 1 220 ? 34.557 -10.396 41.181 1.00 32.28 220 ARG A N 1
ATOM 1632 C CA . ARG A 1 220 ? 33.990 -11.354 42.157 1.00 32.28 220 ARG A CA 1
ATOM 1633 C C . ARG A 1 220 ? 32.864 -10.857 43.077 1.00 32.28 220 ARG A C 1
ATOM 1635 O O . ARG A 1 220 ? 33.109 -10.020 43.933 1.00 32.28 220 ARG A O 1
ATOM 1642 N N . LEU A 1 221 ? 31.742 -11.586 43.065 1.00 32.84 221 LEU A N 1
ATOM 1643 C CA . LEU A 1 221 ? 31.273 -12.433 44.182 1.00 32.84 221 LEU A CA 1
ATOM 1644 C C . LEU A 1 221 ? 29.893 -13.032 43.848 1.00 32.84 221 LEU A C 1
ATOM 1646 O O . LEU A 1 221 ? 28.905 -12.312 43.783 1.00 32.84 221 LEU A O 1
ATOM 1650 N N . SER A 1 222 ? 29.810 -14.351 43.665 1.00 30.61 222 SER A N 1
ATOM 1651 C CA . SER A 1 222 ? 28.701 -15.192 44.162 1.00 30.61 222 SER A CA 1
ATOM 1652 C C . SER A 1 222 ? 28.939 -16.658 43.783 1.00 30.61 222 SER A C 1
ATOM 1654 O O . SER A 1 222 ? 29.377 -16.983 42.683 1.00 30.61 222 SER A O 1
ATOM 1656 N N . LYS A 1 223 ? 28.746 -17.537 44.768 1.00 36.66 223 LYS A N 1
ATOM 1657 C CA . LYS A 1 223 ? 28.960 -18.990 44.710 1.00 36.66 223 LYS A CA 1
ATOM 1658 C C . LYS A 1 223 ? 27.904 -19.664 43.808 1.00 36.66 223 LYS A C 1
ATOM 1660 O O . LYS A 1 223 ? 26.777 -19.174 43.770 1.0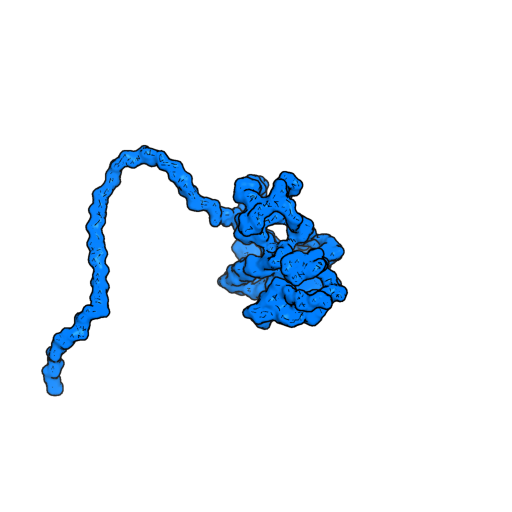0 36.66 223 LYS A O 1
ATOM 1665 N N . PRO A 1 224 ? 28.213 -20.789 43.137 1.00 34.84 224 PRO A N 1
ATOM 1666 C CA . PRO A 1 224 ? 27.235 -21.498 42.316 1.00 34.84 224 PRO A CA 1
ATOM 1667 C C . PRO A 1 224 ? 26.175 -22.200 43.180 1.00 34.84 224 PRO A C 1
ATOM 1669 O O . PRO A 1 224 ? 26.490 -22.856 44.173 1.00 34.84 224 PRO A O 1
ATOM 1672 N N . CYS A 1 225 ? 24.912 -22.051 42.784 1.00 32.09 225 CYS A N 1
ATOM 1673 C CA . CYS A 1 225 ? 23.768 -22.790 43.316 1.00 32.09 225 CYS A CA 1
ATOM 1674 C C . CYS A 1 225 ? 23.768 -24.215 42.719 1.00 32.09 225 CYS A C 1
ATOM 1676 O O . CYS A 1 225 ? 24.031 -24.346 41.520 1.00 32.09 225 CYS A O 1
ATOM 1678 N N . PRO A 1 226 ? 23.508 -25.287 43.491 1.00 39.78 226 PRO A N 1
ATOM 1679 C CA . PRO A 1 226 ? 23.528 -26.645 42.957 1.00 39.78 226 PRO A CA 1
ATOM 1680 C C . PRO A 1 226 ? 22.277 -26.932 42.101 1.00 39.78 226 PRO A C 1
ATOM 1682 O O . PRO A 1 226 ? 21.225 -26.322 42.317 1.00 39.78 226 PRO A O 1
ATOM 1685 N N . PRO A 1 227 ? 22.360 -27.859 41.130 1.00 40.38 227 PRO A N 1
ATOM 1686 C CA . PRO A 1 227 ? 21.274 -28.113 40.189 1.00 40.38 227 PRO A CA 1
ATOM 1687 C C . PRO A 1 227 ? 20.067 -28.762 40.880 1.00 40.38 227 PRO A C 1
ATOM 1689 O O . PRO A 1 227 ? 20.191 -29.772 41.575 1.00 40.38 227 PRO A O 1
ATOM 1692 N N . LYS A 1 228 ? 18.875 -28.200 40.647 1.00 38.19 228 LYS A N 1
ATOM 1693 C CA . LYS A 1 228 ? 17.601 -28.831 41.011 1.00 38.19 228 LYS A CA 1
ATOM 1694 C C . LYS A 1 228 ? 17.341 -30.013 40.070 1.00 38.19 228 LYS A C 1
ATOM 1696 O O . LYS A 1 228 ? 17.305 -29.839 38.855 1.00 38.19 228 LYS A O 1
ATOM 1701 N N . ARG A 1 229 ? 17.163 -31.211 40.637 1.00 37.28 229 ARG A N 1
ATOM 1702 C CA . ARG A 1 229 ? 16.719 -32.415 39.916 1.00 37.28 229 ARG A CA 1
ATOM 1703 C C . ARG A 1 229 ? 15.283 -32.225 39.423 1.00 37.28 229 ARG A C 1
ATOM 1705 O O . ARG A 1 229 ? 14.415 -31.845 40.204 1.00 37.28 229 ARG A O 1
ATOM 1712 N N . VAL A 1 230 ? 15.044 -32.531 38.152 1.00 41.12 230 VAL A N 1
ATOM 1713 C CA . VAL A 1 230 ? 13.705 -32.674 37.564 1.00 41.12 230 VAL A CA 1
ATOM 1714 C C . VAL A 1 230 ? 13.276 -34.141 37.727 1.00 41.12 230 VAL A C 1
ATOM 1716 O O . VAL A 1 230 ? 14.064 -35.013 37.356 1.00 41.12 230 VAL A O 1
ATOM 1719 N N . PRO A 1 231 ? 12.091 -34.463 38.279 1.00 34.72 231 PRO A N 1
ATOM 1720 C CA . PRO A 1 231 ? 11.596 -35.839 38.306 1.00 34.72 231 PRO A CA 1
ATOM 1721 C C . PRO A 1 231 ? 11.030 -36.241 36.936 1.00 34.72 231 PRO A C 1
ATOM 1723 O O . PRO A 1 231 ? 10.244 -35.501 36.345 1.00 34.72 231 PRO A O 1
ATOM 1726 N N . SER A 1 232 ? 11.410 -37.420 36.442 1.00 37.41 232 SER A N 1
ATOM 1727 C CA . SER A 1 232 ? 10.826 -38.065 35.260 1.00 37.41 232 SER A CA 1
ATOM 1728 C C . SER A 1 232 ? 9.492 -38.747 35.613 1.00 37.41 232 SER A C 1
ATOM 1730 O O . SER A 1 232 ? 9.421 -39.421 36.642 1.00 37.41 232 SER A O 1
ATOM 1732 N N . PRO A 1 233 ? 8.434 -38.647 34.785 1.00 34.44 233 PRO A N 1
ATOM 1733 C CA . PRO A 1 233 ? 7.148 -39.265 35.090 1.00 34.44 233 PRO A CA 1
ATOM 1734 C C . PRO A 1 233 ? 6.971 -40.591 34.341 1.00 34.44 233 PRO A C 1
ATOM 1736 O O . PRO A 1 233 ? 6.096 -40.694 33.497 1.00 34.44 233 PRO A O 1
ATOM 1739 N N . TRP A 1 234 ? 7.791 -41.604 34.623 1.00 32.66 234 TRP A N 1
ATOM 1740 C CA . TRP A 1 234 ? 7.526 -42.984 34.185 1.00 32.66 234 TRP A CA 1
ATOM 1741 C C . TRP A 1 234 ? 8.011 -43.946 35.269 1.00 32.66 234 TRP A C 1
ATOM 1743 O O . TRP A 1 234 ? 9.194 -44.263 35.325 1.00 32.66 234 TRP A O 1
ATOM 1753 N N . ASN A 1 235 ? 7.099 -44.307 36.177 1.00 34.25 235 ASN A N 1
ATOM 1754 C CA . ASN A 1 235 ? 7.055 -45.563 36.937 1.00 34.25 235 ASN A CA 1
ATOM 1755 C C . ASN A 1 235 ? 5.826 -45.527 37.860 1.00 34.25 235 ASN A C 1
ATOM 1757 O O . ASN A 1 235 ? 5.923 -45.221 39.045 1.00 34.25 235 ASN A O 1
ATOM 1761 N N . ALA A 1 236 ? 4.656 -45.825 37.300 1.00 35.59 236 ALA A N 1
ATOM 1762 C CA . ALA A 1 236 ? 3.504 -46.257 38.078 1.00 35.59 236 ALA A CA 1
ATOM 1763 C C . ALA A 1 236 ? 3.320 -47.752 37.809 1.00 35.59 236 ALA A C 1
ATOM 1765 O O . ALA A 1 236 ? 2.748 -48.139 36.795 1.00 35.59 236 ALA A O 1
ATOM 1766 N N . SER A 1 237 ? 3.841 -48.580 38.713 1.00 36.81 237 SER A N 1
ATOM 1767 C CA . SER A 1 237 ? 3.438 -49.978 38.836 1.00 36.81 237 SER A CA 1
ATOM 1768 C C . SER A 1 237 ? 2.898 -50.206 40.238 1.00 36.81 237 SER A C 1
ATOM 1770 O O . SER A 1 237 ? 3.589 -49.953 41.217 1.00 36.81 237 SER A O 1
ATOM 1772 N N . ALA A 1 238 ? 1.666 -50.711 40.259 1.00 36.00 238 ALA A N 1
ATOM 1773 C CA . ALA A 1 238 ? 1.139 -51.709 41.180 1.00 36.00 238 ALA A CA 1
ATOM 1774 C C . ALA A 1 238 ? 1.301 -51.484 42.696 1.00 36.00 238 ALA A C 1
ATOM 1776 O O . ALA A 1 238 ? 2.363 -51.705 43.268 1.00 36.00 238 ALA A O 1
ATOM 1777 N N . ALA A 1 239 ? 0.169 -51.269 43.370 1.00 38.41 239 ALA A N 1
ATOM 1778 C CA . ALA A 1 239 ? -0.118 -51.969 44.619 1.00 38.41 239 ALA A CA 1
ATOM 1779 C C . ALA A 1 239 ? -1.634 -52.135 44.802 1.00 38.41 239 ALA A C 1
ATOM 1781 O O . ALA A 1 239 ? -2.407 -51.188 44.690 1.00 38.41 239 ALA A O 1
ATOM 1782 N N . HIS A 1 240 ? -2.015 -53.386 45.038 1.00 37.97 240 HIS A N 1
ATOM 1783 C CA . HIS A 1 240 ? -3.347 -53.895 45.323 1.00 37.97 240 HIS A CA 1
ATOM 1784 C C . HIS A 1 240 ? -4.008 -53.297 46.570 1.00 37.97 240 HIS A C 1
ATOM 1786 O O . HIS A 1 240 ? -3.342 -52.956 47.542 1.00 37.97 240 HIS A O 1
ATOM 1792 N N . GLY A 1 241 ? -5.341 -53.351 46.580 1.00 31.98 241 GLY A N 1
ATOM 1793 C CA . GLY A 1 241 ? -6.155 -53.305 47.790 1.00 31.98 241 GLY A CA 1
ATOM 1794 C C . GLY A 1 241 ? -7.629 -53.492 47.453 1.00 31.98 241 GLY A C 1
ATOM 1795 O O . GLY A 1 241 ? -8.345 -52.515 47.285 1.00 31.98 241 GLY A O 1
ATOM 1796 N N . GLY A 1 242 ? -8.066 -54.743 47.296 1.00 34.88 242 GLY A N 1
ATOM 1797 C CA . GLY A 1 242 ? -9.487 -55.081 47.288 1.00 34.88 242 GLY A CA 1
ATOM 1798 C C . GLY A 1 242 ? -10.016 -55.259 48.708 1.00 34.88 242 GLY A C 1
ATOM 1799 O O . GLY A 1 242 ? -9.247 -55.625 49.594 1.00 34.88 242 GLY A O 1
ATOM 1800 N N . GLN A 1 243 ? -11.320 -55.056 48.889 1.00 38.62 243 GLN A N 1
ATOM 1801 C CA . GLN A 1 243 ? -12.204 -55.925 49.672 1.00 38.62 243 GLN A CA 1
ATOM 1802 C C . GLN A 1 243 ? -13.666 -55.471 49.520 1.00 38.62 243 GLN A C 1
ATOM 1804 O O . GLN A 1 243 ? -13.947 -54.285 49.656 1.00 38.62 243 GLN A O 1
ATOM 1809 N N . SER A 1 244 ? -14.508 -56.480 49.238 1.00 42.19 244 SER A N 1
ATOM 1810 C CA . SER A 1 244 ? -15.960 -56.643 49.480 1.00 42.19 244 SER A CA 1
ATOM 1811 C C . SER A 1 244 ? -16.925 -55.534 49.078 1.00 42.19 244 SER A C 1
ATOM 1813 O O . SER A 1 244 ? -16.944 -54.494 49.769 1.00 42.19 244 SER A O 1
#

Secondary structure (DSSP, 8-state):
---HHHHHHT-SEEEEEE-SSSSHHHHHHHHHHHHHHTT-EEEEEEESEE-TTT-SS-EEPPGGGEEEEEEEETTEEEEEEEEEETTSPBPHHHHHHHHHTS-EEEE-GGGHHHHHHHHHHHHHHHTT--EEEEEEES-GGG--S--TT---HHHHHHHHHHHHHHHHTT--EEEEEESTTSSSSS-HHHHHHHHHHS-TTS--------------------PPPPPPPPPP------------

Radius of gyration: 24.69 Å; chains: 1; bounding box: 52×74×69 Å

pLDDT: mean 78.95, std 23.13, range [28.31, 98.56]

Sequence (244 aa):
MQSLETLIRASSRALVVGVGGGGDVVGALATARFLEFCGLGFVLGGLSWERNVYDPSPGPRKLSDTRNVRILHPFAWMAKADSQTDTGVYFAESRMAAALAQEVLLIDINGGTAGVVDGIEIAMQELQTDLLVGIDVGGDSLAQGHEPGLRSPLADSIMLAAFAELAKRGRRTLWGVFGYGSDGELTVDEIEAVLSKLPLSMGCRAHGRSRKKSPQKSRRLSKPCPPKRVPSPWNASAAHGGQS

Foldseek 3Di:
DDAPLRLLVVWAEEEFEAQDAQASLVVSVVVQVVSVVVRHHYAGAYECFHDVVQDVDGDGDFPVQKPDWADQARFKIWADLCIDGVVRGAGPQSVVNVVVVHTHMYGGCPVFLVRRLVRVVSVCVVVVGQEYEYEYEQPLLLDPPPQPLRDTNRSSVRVVSNQVVVVVVVGHYAYYYGNHCPVVSDDPVSSVVSVVVDPPSRPDPPPPDPPPPDDDDDDDDDDDDDDDDDDDPDDDDDDDDDDD